Protein AF-A0A8B7DUA4-F1 (afdb_monomer_lite)

Structure (mmCIF, N/CA/C/O backbone):
data_AF-A0A8B7DUA4-F1
#
_entry.id   AF-A0A8B7DUA4-F1
#
loop_
_atom_site.group_PDB
_atom_site.id
_atom_site.type_symbol
_atom_site.label_atom_id
_atom_site.label_alt_id
_atom_site.label_comp_id
_atom_site.label_asym_id
_atom_site.label_entity_id
_atom_site.label_seq_id
_atom_site.pdbx_PDB_ins_code
_atom_site.Cartn_x
_atom_site.Cartn_y
_atom_site.Cartn_z
_atom_site.occupancy
_atom_site.B_iso_or_equiv
_atom_site.auth_seq_id
_atom_site.auth_comp_id
_atom_site.auth_asym_id
_atom_site.auth_atom_id
_atom_site.pdbx_PDB_model_num
ATOM 1 N N . MET A 1 1 ? -33.944 -1.801 -4.673 1.00 42.44 1 MET A N 1
ATOM 2 C CA . MET A 1 1 ? -33.010 -0.714 -4.312 1.00 42.44 1 MET A CA 1
ATOM 3 C C . MET A 1 1 ? -32.247 -0.321 -5.567 1.00 42.44 1 MET A C 1
ATOM 5 O O . MET A 1 1 ? -31.700 -1.204 -6.216 1.00 42.44 1 MET A O 1
ATOM 9 N N . CYS A 1 2 ? -32.302 0.953 -5.965 1.00 41.09 2 CYS A N 1
ATOM 10 C CA . CYS A 1 2 ? -31.567 1.470 -7.122 1.00 41.09 2 CYS A CA 1
ATOM 11 C C . CYS A 1 2 ? -30.061 1.430 -6.837 1.00 41.09 2 CYS A C 1
ATOM 13 O O . CYS A 1 2 ? -29.573 2.200 -6.013 1.00 41.09 2 CYS A O 1
ATOM 15 N N . PHE A 1 3 ? -29.326 0.550 -7.513 1.00 44.06 3 PHE A N 1
ATOM 16 C CA . PHE A 1 3 ? -27.869 0.642 -7.565 1.00 44.06 3 PHE A CA 1
ATOM 17 C C . PHE A 1 3 ? -27.489 1.909 -8.350 1.00 44.06 3 PHE A C 1
ATOM 19 O O . PHE A 1 3 ? -28.012 2.122 -9.442 1.00 44.06 3 PHE A O 1
ATOM 26 N N . GLY A 1 4 ? -26.620 2.761 -7.789 1.00 50.97 4 GLY A N 1
ATOM 27 C CA . GLY A 1 4 ? -26.048 3.914 -8.505 1.00 50.97 4 GLY A CA 1
ATOM 28 C C . GLY A 1 4 ? -26.141 5.286 -7.828 1.00 50.97 4 GLY A C 1
ATOM 29 O O . GLY A 1 4 ? -25.684 6.263 -8.412 1.00 50.97 4 GLY A O 1
ATOM 30 N N . ILE A 1 5 ? -26.688 5.404 -6.614 1.00 54.62 5 ILE A N 1
ATOM 31 C CA . ILE A 1 5 ? -26.576 6.655 -5.846 1.00 54.62 5 ILE A CA 1
ATOM 32 C C . ILE A 1 5 ? -25.339 6.547 -4.947 1.00 54.62 5 ILE A C 1
ATOM 34 O O . ILE A 1 5 ? -25.310 5.696 -4.060 1.00 54.62 5 ILE A O 1
ATOM 38 N N . ASN A 1 6 ? -24.349 7.431 -5.127 1.00 61.66 6 ASN A N 1
ATOM 39 C CA . ASN A 1 6 ? -23.105 7.494 -4.329 1.00 61.66 6 ASN A CA 1
ATOM 40 C C . A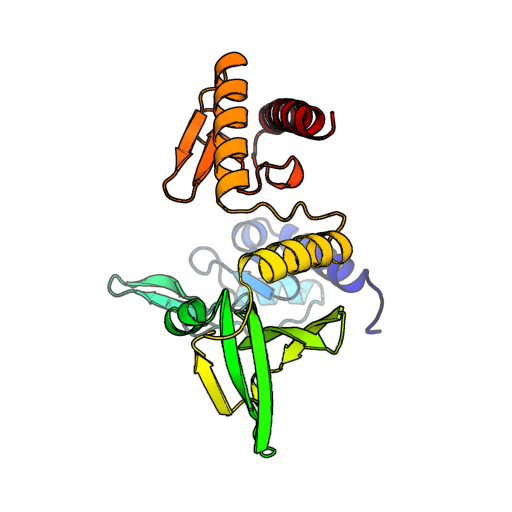SN A 1 6 ? -23.317 7.619 -2.803 1.00 61.66 6 ASN A C 1
ATOM 42 O O . ASN A 1 6 ? -22.360 7.538 -2.043 1.00 61.66 6 ASN A O 1
ATOM 46 N N . ILE A 1 7 ? -24.557 7.813 -2.344 1.00 76.56 7 ILE A N 1
ATOM 47 C CA . ILE A 1 7 ? -24.926 7.965 -0.933 1.00 76.56 7 ILE A CA 1
ATOM 48 C C . ILE A 1 7 ? -25.516 6.690 -0.311 1.00 76.56 7 ILE A C 1
ATOM 50 O O . ILE A 1 7 ? -25.734 6.644 0.896 1.00 76.56 7 ILE A O 1
ATOM 54 N N . ALA A 1 8 ? -25.797 5.653 -1.108 1.00 73.69 8 ALA A N 1
ATOM 55 C CA . ALA A 1 8 ? -26.444 4.436 -0.615 1.00 73.69 8 ALA A CA 1
ATOM 56 C C . ALA A 1 8 ? -25.658 3.744 0.523 1.00 73.69 8 ALA A C 1
ATOM 58 O O . ALA A 1 8 ? -26.288 3.422 1.533 1.00 73.69 8 ALA A O 1
ATOM 59 N N . PRO A 1 9 ? -24.313 3.599 0.457 1.00 74.12 9 PRO A N 1
ATOM 60 C CA . PRO A 1 9 ? -23.538 3.066 1.580 1.00 74.12 9 PRO A CA 1
ATOM 61 C C . PRO A 1 9 ? -23.652 3.939 2.834 1.00 74.12 9 PRO A C 1
ATOM 63 O O . PRO A 1 9 ? -23.813 3.426 3.935 1.00 74.12 9 PRO A O 1
ATOM 66 N N . THR A 1 10 ? -23.649 5.265 2.674 1.00 77.56 10 THR A N 1
ATOM 67 C CA . THR A 1 10 ? -23.786 6.216 3.786 1.00 77.56 10 THR A CA 1
ATOM 68 C C . THR A 1 10 ? -25.154 6.114 4.456 1.00 77.56 10 THR A C 1
ATOM 70 O O . THR A 1 10 ? -25.224 6.096 5.682 1.00 77.56 10 THR A O 1
ATOM 73 N N . ILE A 1 11 ? -26.243 6.007 3.685 1.00 81.06 11 ILE A N 1
ATOM 74 C CA . ILE A 1 11 ? -27.596 5.816 4.233 1.00 81.06 11 ILE A CA 1
ATOM 75 C C . ILE A 1 11 ? -27.676 4.492 4.999 1.00 81.06 11 ILE A C 1
ATOM 77 O O . ILE A 1 11 ? -28.200 4.463 6.113 1.00 81.06 11 ILE A O 1
ATOM 81 N N . MET A 1 12 ? -27.142 3.413 4.424 1.00 82.25 12 MET A N 1
ATOM 82 C CA . MET A 1 12 ? -27.141 2.085 5.037 1.00 82.25 12 MET A CA 1
ATOM 83 C C . MET A 1 12 ? -26.372 2.078 6.364 1.00 82.25 12 MET A C 1
ATOM 85 O O . MET A 1 12 ? -26.950 1.728 7.391 1.00 82.25 12 MET A O 1
ATOM 89 N N . ILE A 1 13 ? -25.118 2.546 6.359 1.00 81.12 13 ILE A N 1
ATOM 90 C CA . ILE A 1 13 ? -24.269 2.641 7.557 1.00 81.12 13 ILE A CA 1
ATOM 91 C C . ILE A 1 13 ? -24.957 3.492 8.630 1.00 81.12 13 ILE A C 1
ATOM 93 O O . ILE A 1 13 ? -25.022 3.090 9.787 1.00 81.12 13 ILE A O 1
ATOM 97 N N . THR A 1 14 ? -25.520 4.644 8.254 1.00 83.31 14 THR A N 1
ATOM 98 C CA . THR A 1 14 ? -26.202 5.548 9.198 1.00 83.31 14 THR A CA 1
ATOM 99 C C . THR A 1 14 ? -27.439 4.897 9.821 1.00 83.31 14 THR A C 1
ATOM 101 O O . THR A 1 14 ? -27.671 5.028 11.022 1.00 83.31 14 THR A O 1
ATOM 104 N N . THR A 1 15 ? -28.223 4.170 9.020 1.00 86.44 15 THR A N 1
ATOM 105 C CA . THR A 1 15 ? -29.425 3.458 9.484 1.00 86.44 15 THR A CA 1
ATOM 106 C C . THR A 1 15 ? -29.054 2.330 10.445 1.00 86.44 15 THR A C 1
ATOM 108 O O . THR A 1 15 ? -29.646 2.225 11.518 1.00 86.44 15 THR A O 1
ATOM 111 N N . LEU A 1 16 ? -28.040 1.530 10.099 1.00 86.44 16 LEU A N 1
ATOM 112 C CA . LEU A 1 16 ? -27.525 0.458 10.952 1.00 86.44 16 LEU A CA 1
ATOM 113 C C . LEU A 1 16 ? -27.003 1.004 12.284 1.00 86.44 16 LEU A C 1
ATOM 115 O O . LEU A 1 16 ? -27.420 0.529 13.338 1.00 86.44 16 LEU A O 1
ATOM 119 N N . TRP A 1 17 ? -26.171 2.049 12.253 1.00 85.38 17 TRP A N 1
ATOM 120 C CA . TRP A 1 17 ? -25.670 2.699 13.466 1.00 85.38 17 TRP A CA 1
ATOM 121 C C . TRP A 1 17 ? -26.792 3.199 14.364 1.00 85.38 17 TRP A C 1
ATOM 123 O O . TRP A 1 17 ? -26.719 3.038 15.581 1.00 85.38 17 TRP A O 1
ATOM 133 N N . LEU A 1 18 ? -27.831 3.804 13.785 1.00 86.88 18 LEU A N 1
ATOM 134 C CA . LEU A 1 18 ? -28.971 4.280 14.555 1.00 86.88 18 LEU A CA 1
ATOM 135 C C . LEU A 1 18 ? -29.673 3.117 15.254 1.00 86.88 18 LEU A C 1
ATOM 137 O O . LEU A 1 18 ? -29.862 3.187 16.464 1.00 86.88 18 LEU A O 1
ATOM 141 N N . VAL A 1 19 ? -29.996 2.042 14.529 1.00 88.81 19 VAL A N 1
ATOM 142 C CA . VAL A 1 19 ? -30.716 0.888 15.087 1.00 88.81 19 VAL A CA 1
ATOM 143 C C . VAL A 1 19 ? -29.894 0.161 16.149 1.00 88.81 19 VAL A C 1
ATOM 145 O O . VAL A 1 19 ? -30.410 -0.083 17.239 1.00 88.81 19 VAL A O 1
ATOM 148 N N . LEU A 1 20 ? -28.617 -0.141 15.895 1.00 86.69 20 LEU A N 1
ATOM 149 C CA . LEU A 1 20 ? -27.762 -0.827 16.874 1.00 86.69 20 LEU A CA 1
ATOM 150 C C . LEU A 1 20 ? -27.563 0.012 18.147 1.00 86.69 20 LEU A C 1
ATOM 152 O O . LEU A 1 20 ? -27.573 -0.527 19.252 1.00 86.69 20 LEU A O 1
ATOM 156 N N . ASN A 1 21 ? -27.474 1.341 18.019 1.00 87.06 21 ASN A N 1
ATOM 157 C CA . ASN A 1 21 ? -27.300 2.246 19.158 1.00 87.06 21 ASN A CA 1
ATOM 158 C C . ASN A 1 21 ? -28.532 2.373 20.067 1.00 87.06 21 ASN A C 1
ATOM 160 O O . ASN A 1 21 ? -28.391 2.871 21.186 1.00 87.06 21 ASN A O 1
ATOM 164 N N . LEU A 1 22 ? -29.721 1.944 19.624 1.00 88.81 22 LEU A N 1
ATOM 165 C CA . LEU A 1 22 ? -30.936 1.971 20.451 1.00 88.81 22 LEU A CA 1
ATOM 166 C C . LEU A 1 22 ? -30.875 0.979 21.618 1.00 88.81 22 LEU A C 1
ATOM 168 O O . LEU A 1 22 ? -31.604 1.147 22.594 1.00 88.81 22 LEU A O 1
ATOM 172 N N . ASN A 1 23 ? -30.003 -0.029 21.542 1.00 87.62 23 ASN A N 1
ATOM 173 C CA . ASN A 1 23 ? -29.769 -0.979 22.619 1.00 87.62 23 ASN A CA 1
ATOM 174 C C . ASN A 1 23 ? -28.323 -0.829 23.139 1.00 87.62 23 ASN A C 1
ATOM 176 O O . ASN A 1 23 ? -27.381 -1.155 22.418 1.00 87.62 23 ASN A O 1
ATOM 180 N N . PRO A 1 24 ? -28.119 -0.355 24.385 1.00 85.44 24 PRO A N 1
ATOM 181 C CA . PRO A 1 24 ? -26.785 -0.135 24.949 1.00 85.44 24 PRO A CA 1
ATOM 182 C C . PRO A 1 24 ? -25.901 -1.386 24.994 1.00 85.44 24 PRO A C 1
ATOM 184 O O . PRO A 1 24 ? -24.682 -1.265 24.879 1.00 85.44 24 PRO A O 1
ATOM 187 N N . THR A 1 25 ? -26.500 -2.570 25.152 1.00 85.19 25 THR A N 1
ATOM 188 C CA . THR A 1 25 ? -25.780 -3.849 25.140 1.00 85.19 25 THR A CA 1
ATOM 189 C C . THR A 1 25 ? -25.296 -4.160 23.728 1.00 85.19 25 THR A C 1
ATOM 191 O O . THR A 1 25 ? -24.102 -4.351 23.532 1.00 85.19 25 THR A O 1
ATOM 194 N N . VAL A 1 26 ? -26.188 -4.090 22.733 1.00 85.00 26 VAL A N 1
ATOM 195 C CA . VAL A 1 26 ? -25.861 -4.312 21.309 1.00 85.00 26 VAL A CA 1
ATOM 196 C C . VAL A 1 26 ? -24.818 -3.306 20.817 1.00 85.00 26 VAL A C 1
ATOM 198 O O . VAL A 1 26 ? -23.841 -3.686 20.184 1.00 85.00 26 VAL A O 1
ATOM 201 N N . LYS A 1 27 ? -24.950 -2.029 21.187 1.00 83.88 27 LYS A N 1
ATOM 202 C CA . LYS A 1 27 ? -23.972 -0.981 20.867 1.00 83.88 27 LYS A CA 1
ATOM 203 C C . LYS A 1 27 ? -22.554 -1.315 21.326 1.00 83.88 27 LYS A C 1
ATOM 205 O O . LYS A 1 27 ? -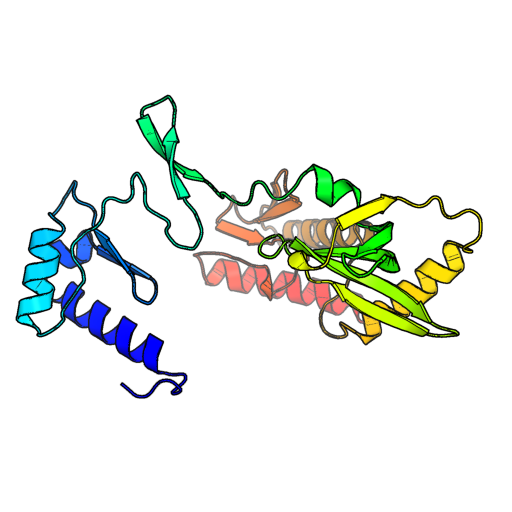21.595 -0.937 20.666 1.00 83.88 27 LYS A O 1
ATOM 210 N N . LYS A 1 28 ? -22.414 -1.938 22.497 1.00 83.38 28 LYS A N 1
ATOM 211 C CA . LYS A 1 28 ? -21.104 -2.233 23.086 1.00 83.38 28 LYS A CA 1
ATOM 212 C C . LYS A 1 28 ? -20.419 -3.421 22.406 1.00 83.38 28 LYS A C 1
ATOM 214 O O . LYS A 1 28 ? -19.200 -3.515 22.475 1.00 83.38 28 LYS A O 1
ATOM 219 N N . VAL A 1 29 ? -21.201 -4.314 21.803 1.00 81.88 29 VAL A N 1
ATOM 220 C CA . VAL A 1 29 ? -20.715 -5.583 21.245 1.00 81.88 29 VAL A CA 1
ATOM 221 C C . VAL A 1 29 ? -20.610 -5.584 19.728 1.00 81.88 29 VAL A C 1
ATOM 223 O O . VAL A 1 29 ? -20.078 -6.538 19.172 1.00 81.88 29 VAL A O 1
ATOM 226 N N . CYS A 1 30 ? -21.161 -4.566 19.064 1.00 83.06 30 CYS A N 1
ATOM 227 C CA . CYS A 1 30 ? -21.237 -4.510 17.614 1.00 83.06 30 CYS A CA 1
ATOM 228 C C . CYS A 1 30 ? -20.301 -3.460 17.022 1.00 83.06 30 CYS A C 1
ATOM 230 O O . CYS A 1 30 ? -20.361 -2.293 17.404 1.00 83.06 30 CYS A O 1
ATOM 232 N N . ASP A 1 31 ? -19.559 -3.867 15.997 1.00 81.62 31 ASP A N 1
ATOM 233 C CA . ASP A 1 31 ? -18.855 -2.976 15.076 1.00 81.62 31 ASP A CA 1
ATOM 234 C C . ASP A 1 31 ? -19.402 -3.171 13.657 1.00 81.62 31 ASP A C 1
ATOM 236 O O . ASP A 1 31 ? -19.759 -4.280 13.265 1.00 81.62 31 ASP A O 1
ATOM 240 N N . ILE A 1 32 ? -19.488 -2.094 12.871 1.00 78.56 32 ILE A N 1
ATOM 241 C CA . ILE A 1 32 ? -20.028 -2.133 11.502 1.00 78.56 32 ILE A CA 1
ATOM 242 C C . ILE A 1 32 ? -18.934 -1.755 10.506 1.00 78.56 32 ILE A C 1
ATOM 244 O O . ILE A 1 32 ? -18.271 -0.728 10.669 1.00 78.56 32 ILE A O 1
ATOM 248 N N . TYR A 1 33 ? -18.825 -2.512 9.414 1.00 71.25 33 TYR A N 1
ATOM 249 C CA . TYR A 1 33 ? -18.070 -2.105 8.234 1.00 71.25 33 TYR A CA 1
ATOM 250 C C . TYR A 1 33 ? -18.906 -2.281 6.972 1.00 71.25 33 TYR A C 1
ATOM 252 O O . TYR A 1 33 ? -19.158 -3.400 6.545 1.00 71.25 33 TYR A O 1
ATOM 260 N N . ILE A 1 34 ? -19.287 -1.163 6.349 1.00 71.81 34 ILE A N 1
ATOM 261 C CA . ILE A 1 34 ? -20.126 -1.131 5.143 1.00 71.81 34 ILE A CA 1
ATOM 262 C C . ILE A 1 34 ? -21.395 -1.973 5.351 1.00 71.81 34 ILE A C 1
ATOM 264 O O . ILE A 1 34 ? -22.323 -1.486 5.994 1.00 71.81 34 ILE A O 1
ATOM 268 N N . ASP A 1 35 ? -21.448 -3.187 4.812 1.00 72.38 35 ASP A N 1
ATOM 269 C CA . ASP A 1 35 ? -22.570 -4.120 4.867 1.00 72.38 35 ASP A CA 1
ATOM 270 C C . ASP A 1 35 ? -22.417 -5.238 5.915 1.00 72.38 35 ASP A C 1
ATOM 272 O O . ASP A 1 35 ? -23.388 -5.951 6.170 1.00 72.38 35 ASP A O 1
ATOM 276 N N . ASP A 1 36 ? -21.257 -5.355 6.566 1.00 80.81 36 ASP A N 1
ATOM 277 C CA . ASP A 1 36 ? -20.979 -6.366 7.589 1.00 80.81 36 ASP A CA 1
ATOM 278 C C . ASP A 1 36 ? -21.172 -5.821 9.017 1.00 80.81 36 ASP A C 1
ATOM 280 O O . ASP A 1 36 ? -20.813 -4.681 9.330 1.00 80.81 36 ASP A O 1
ATOM 284 N N . ILE A 1 37 ? -21.711 -6.669 9.902 1.00 86.06 37 ILE A N 1
ATOM 285 C CA . ILE A 1 37 ? -21.853 -6.420 11.345 1.00 86.06 37 ILE A CA 1
ATOM 286 C C . ILE A 1 37 ? -21.028 -7.474 12.084 1.00 86.06 37 ILE A C 1
ATOM 288 O O . ILE A 1 37 ? -21.295 -8.670 11.965 1.00 86.06 37 ILE A O 1
ATOM 292 N N . PHE A 1 38 ? -20.046 -7.031 12.859 1.00 86.38 38 PHE A N 1
ATOM 293 C CA . PHE A 1 38 ? -19.241 -7.876 13.733 1.00 86.38 38 PHE A CA 1
ATOM 294 C C . PHE A 1 38 ? -19.849 -7.880 15.123 1.00 86.38 38 PHE A C 1
ATOM 296 O O . PHE A 1 38 ? -20.212 -6.819 15.623 1.00 86.38 38 PHE A O 1
ATOM 303 N N . VAL A 1 39 ? -19.955 -9.055 15.738 1.00 87.44 39 VAL A N 1
ATOM 304 C CA . VAL A 1 39 ? -20.544 -9.226 17.069 1.00 87.44 39 VAL A CA 1
ATOM 305 C C . VAL A 1 39 ? -19.537 -9.921 17.977 1.00 87.44 39 VAL A C 1
ATOM 307 O O . VAL A 1 39 ? -19.036 -10.993 17.643 1.00 87.44 39 VAL A O 1
ATOM 310 N N . ASP A 1 40 ? -19.250 -9.318 19.128 1.00 84.62 40 ASP A N 1
ATOM 311 C CA . ASP A 1 40 ? -18.495 -9.963 20.201 1.00 84.62 40 ASP A CA 1
ATOM 312 C C . ASP A 1 40 ? -19.400 -10.908 21.009 1.00 84.62 40 ASP A C 1
ATOM 314 O O . ASP A 1 40 ? -20.054 -10.514 21.983 1.00 84.62 40 ASP A O 1
ATOM 318 N N . GLU A 1 41 ? -19.407 -12.182 20.610 1.00 83.38 41 GLU A N 1
ATOM 319 C CA . GLU A 1 41 ? -20.193 -13.234 21.265 1.00 83.38 41 GLU A CA 1
ATOM 320 C C . GLU A 1 41 ? -19.745 -13.567 22.693 1.00 83.38 41 GLU A C 1
ATOM 322 O O . GLU A 1 41 ? -20.470 -14.250 23.418 1.00 83.38 41 GLU A O 1
ATOM 327 N N . SER A 1 42 ? -18.596 -13.053 23.153 1.00 81.69 42 SER A N 1
ATOM 328 C CA . SER A 1 42 ? -18.215 -13.169 24.565 1.00 81.69 42 SER A CA 1
ATOM 329 C C . SER A 1 42 ? -19.081 -12.300 25.483 1.00 81.69 42 SER A C 1
ATOM 331 O O . SER A 1 42 ? -19.134 -12.534 26.693 1.00 81.69 42 SER A O 1
ATOM 333 N N . VAL A 1 43 ? -19.776 -11.310 24.913 1.00 83.38 43 VAL A N 1
ATOM 334 C CA . VAL A 1 43 ? -20.615 -10.360 25.644 1.00 83.38 43 VAL A CA 1
ATOM 335 C C . VAL A 1 43 ? -22.096 -10.519 25.289 1.00 83.38 43 VAL A C 1
ATOM 337 O O . VAL A 1 43 ? -22.925 -10.483 26.196 1.00 83.38 43 VAL A O 1
ATOM 340 N N . GLU A 1 44 ? -22.448 -10.698 24.011 1.00 86.94 44 GLU A N 1
ATOM 341 C CA . GLU A 1 44 ? -23.838 -10.887 23.566 1.00 86.94 44 GLU A CA 1
ATOM 342 C C . GLU A 1 44 ? -23.909 -11.736 22.290 1.00 86.94 44 GLU A C 1
ATOM 344 O O . GLU A 1 44 ? -23.087 -11.591 21.394 1.00 86.94 44 GLU A O 1
ATOM 349 N N . THR A 1 45 ? -24.917 -12.603 22.185 1.00 90.00 45 THR A N 1
ATOM 350 C CA . THR A 1 45 ? -25.035 -13.559 21.062 1.00 90.00 45 THR A CA 1
ATOM 351 C C . THR A 1 45 ? -25.421 -12.884 19.744 1.00 90.00 45 THR A C 1
ATOM 353 O O . THR A 1 45 ? -26.271 -11.982 19.729 1.00 90.00 45 THR A O 1
ATOM 356 N N . ALA A 1 46 ? -24.879 -13.360 18.616 1.00 90.44 46 ALA A N 1
ATOM 357 C CA . ALA A 1 46 ? -25.259 -12.844 17.304 1.00 90.44 46 ALA A CA 1
ATOM 358 C C . ALA A 1 46 ? -26.756 -13.049 17.016 1.00 90.44 46 ALA A C 1
ATOM 360 O O . ALA A 1 46 ? -27.385 -12.187 16.403 1.00 90.44 46 ALA A O 1
ATOM 361 N N . GLU A 1 47 ? -27.381 -14.116 17.523 1.00 92.56 47 GLU A N 1
ATOM 362 C CA . GLU A 1 47 ? -28.824 -14.336 17.378 1.00 92.56 47 GLU A CA 1
ATOM 363 C C . GLU A 1 47 ? -29.659 -13.232 18.032 1.00 92.56 47 GLU A C 1
ATOM 365 O O . GLU A 1 47 ? -30.707 -12.850 17.503 1.00 92.56 47 GLU A O 1
ATOM 370 N N . ASN A 1 48 ? -29.227 -12.705 19.178 1.00 91.00 48 ASN A N 1
ATOM 371 C CA . ASN A 1 48 ? -29.933 -11.609 19.838 1.00 91.00 48 ASN A CA 1
ATOM 372 C C . ASN A 1 48 ? -29.756 -10.286 19.085 1.00 91.00 48 ASN A C 1
ATOM 374 O O . ASN A 1 48 ? -30.709 -9.508 19.006 1.00 91.00 48 ASN A O 1
ATOM 378 N N . VAL A 1 49 ? -28.598 -10.061 18.459 1.00 91.06 49 VAL A N 1
ATOM 379 C CA . VAL A 1 49 ? -28.392 -8.921 17.551 1.00 91.06 49 VAL A CA 1
ATOM 380 C C . VAL A 1 49 ? -29.304 -9.032 16.324 1.00 91.06 49 VAL A C 1
ATOM 382 O O . VAL A 1 49 ? -29.949 -8.052 15.955 1.00 91.06 49 VAL A O 1
ATOM 385 N N . VAL A 1 50 ? -29.448 -10.226 15.737 1.00 92.94 50 VAL A N 1
ATOM 386 C CA . VAL A 1 50 ? -30.379 -10.472 14.618 1.00 92.94 50 VAL A CA 1
ATOM 387 C C . VAL A 1 50 ? -31.826 -10.177 15.018 1.00 92.94 50 VAL A C 1
ATOM 389 O O . VAL A 1 50 ? -32.530 -9.482 14.289 1.00 92.94 50 VAL A O 1
ATOM 392 N N . LYS A 1 51 ? -32.271 -10.637 16.195 1.00 92.62 51 LYS A N 1
ATOM 393 C CA . LYS A 1 51 ? -33.614 -10.310 16.711 1.00 92.62 51 LYS A CA 1
ATOM 394 C C . LYS A 1 51 ? -33.801 -8.808 16.898 1.00 92.62 51 LYS A C 1
ATOM 396 O O . LYS A 1 51 ? -34.862 -8.284 16.574 1.00 92.62 51 LYS A O 1
ATOM 401 N N . HIS A 1 52 ? -32.782 -8.118 17.414 1.00 92.56 52 HIS A N 1
ATOM 402 C CA . HIS A 1 52 ? -32.818 -6.666 17.584 1.00 92.56 52 HIS A CA 1
ATOM 403 C C . HIS A 1 52 ? -32.983 -5.954 16.239 1.00 92.56 52 HIS A C 1
ATOM 405 O O . HIS A 1 52 ? -33.805 -5.055 16.140 1.00 92.56 52 HIS A O 1
ATOM 411 N N . LEU A 1 53 ? -32.275 -6.378 15.190 1.00 92.00 53 LEU A N 1
ATOM 412 C CA . LEU A 1 53 ? -32.443 -5.835 13.835 1.00 92.00 53 LEU A CA 1
ATOM 413 C C . LEU A 1 53 ? -33.858 -6.080 13.280 1.00 92.00 53 LEU A C 1
ATOM 415 O O . LEU A 1 53 ? -34.481 -5.153 12.752 1.00 92.00 53 LEU A O 1
ATOM 419 N N . ASP A 1 54 ? -34.389 -7.290 13.466 1.00 93.06 54 ASP A N 1
ATOM 420 C CA . ASP A 1 54 ? -35.717 -7.688 12.981 1.00 93.06 54 ASP A CA 1
ATOM 421 C C . ASP A 1 54 ? -36.844 -6.853 13.615 1.00 93.06 54 ASP A C 1
ATOM 423 O O . ASP A 1 54 ? -37.790 -6.457 12.932 1.00 93.06 54 ASP A O 1
ATOM 427 N N . MET A 1 55 ? -36.696 -6.451 14.886 1.00 92.38 55 MET A N 1
ATOM 428 C CA . MET A 1 55 ? -37.636 -5.539 15.561 1.00 92.38 55 MET A CA 1
ATOM 429 C C . MET A 1 55 ? -37.805 -4.186 14.851 1.00 92.38 55 MET A C 1
ATOM 431 O O . MET A 1 55 ? -38.847 -3.547 14.998 1.00 92.38 55 MET A O 1
ATOM 435 N N . PHE A 1 56 ? -36.804 -3.746 14.084 1.00 91.38 56 PHE A N 1
ATOM 436 C CA . PHE A 1 56 ? -36.839 -2.502 13.307 1.00 91.38 56 PHE A CA 1
ATOM 437 C C . PHE A 1 56 ? -37.010 -2.752 11.801 1.00 91.38 56 PHE A C 1
ATOM 439 O O . PHE A 1 56 ? -36.836 -1.835 10.997 1.00 91.38 56 PHE A O 1
ATOM 446 N N . GLY A 1 57 ? -37.367 -3.980 11.408 1.00 91.50 57 GLY A N 1
ATOM 447 C CA . GLY A 1 57 ? -37.595 -4.367 10.016 1.00 91.50 57 GLY A CA 1
ATOM 448 C C . GLY A 1 57 ? -36.316 -4.532 9.191 1.00 91.50 57 GLY A C 1
ATOM 449 O O . GLY A 1 57 ? -36.389 -4.547 7.961 1.00 91.50 57 GLY A O 1
ATOM 450 N N . LEU A 1 58 ? -35.150 -4.640 9.838 1.00 89.94 58 LEU A N 1
ATOM 451 C CA . LEU A 1 58 ? -33.882 -4.926 9.171 1.00 89.94 58 LEU A CA 1
ATOM 452 C C . LEU A 1 58 ? -33.654 -6.439 9.122 1.00 89.94 58 LEU A C 1
ATOM 454 O O . LEU A 1 58 ? -33.531 -7.093 10.152 1.00 89.94 58 LEU A O 1
ATOM 458 N N . GLN A 1 59 ? -33.561 -6.986 7.911 1.00 89.12 59 GLN A N 1
ATOM 459 C CA . GLN A 1 59 ? -33.287 -8.405 7.693 1.00 89.12 59 GLN A CA 1
ATOM 460 C C . GLN A 1 59 ? -31.795 -8.629 7.450 1.00 89.12 59 GLN A C 1
ATOM 462 O O . GLN A 1 59 ? -31.209 -8.016 6.556 1.00 89.12 59 GLN A O 1
ATOM 467 N N . SER A 1 60 ? -31.193 -9.539 8.212 1.00 87.56 60 SER A N 1
ATOM 468 C CA . SER A 1 60 ? -29.811 -9.981 8.032 1.00 87.56 60 SER A CA 1
ATOM 469 C C . SER A 1 60 ? -29.747 -11.431 7.543 1.00 87.56 60 SER A C 1
ATOM 471 O O . SER A 1 60 ? -30.707 -12.199 7.635 1.00 87.5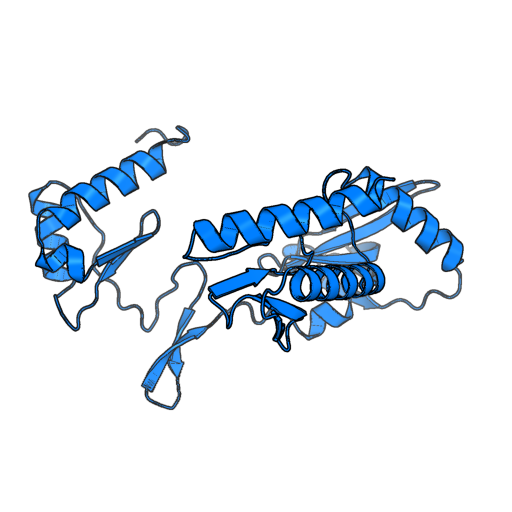6 60 SER A O 1
ATOM 473 N N . LYS A 1 61 ? -28.589 -11.818 7.001 1.00 86.19 61 LYS A N 1
ATOM 474 C CA . LYS A 1 61 ? -28.262 -13.233 6.775 1.00 86.19 61 LYS A CA 1
ATOM 475 C C . LYS A 1 61 ? -28.036 -13.928 8.123 1.00 86.19 61 LYS A C 1
ATOM 477 O O . LYS A 1 61 ? -27.803 -13.269 9.135 1.00 86.19 61 LYS A O 1
ATOM 482 N N . SER A 1 62 ? -28.063 -15.260 8.120 1.00 87.00 62 SER A N 1
ATOM 483 C CA . SER A 1 62 ? -27.678 -16.048 9.293 1.00 87.00 62 SER A CA 1
ATOM 484 C C . SER A 1 62 ? -26.256 -15.687 9.751 1.00 87.00 62 SER A C 1
ATOM 486 O O . SER A 1 62 ? -25.391 -15.535 8.879 1.00 87.00 62 SER A O 1
ATOM 488 N N . PRO A 1 63 ? -26.010 -15.570 11.072 1.00 89.00 63 PRO A N 1
ATOM 489 C CA . PRO A 1 63 ? -24.674 -15.345 11.614 1.00 89.00 63 PRO A CA 1
ATOM 490 C C . PRO A 1 63 ? -23.665 -16.371 11.092 1.00 89.00 63 PRO A C 1
ATOM 492 O O . PRO A 1 63 ? -24.005 -17.536 10.872 1.00 89.00 63 PRO A O 1
ATOM 495 N N . GLN A 1 64 ? -22.432 -15.925 10.869 1.00 84.69 64 GLN A N 1
ATOM 496 C CA . GLN A 1 64 ? -21.331 -16.771 10.418 1.00 84.69 64 GLN A CA 1
ATOM 497 C C . GLN A 1 64 ? -20.157 -16.621 11.375 1.00 84.69 64 GLN A C 1
ATOM 499 O O . GLN A 1 64 ? -19.773 -15.502 11.710 1.00 84.69 64 GLN A O 1
ATOM 504 N N . ASP A 1 65 ? -19.580 -17.753 11.772 1.00 82.56 65 ASP A N 1
ATOM 505 C CA . ASP A 1 65 ? -18.368 -17.771 12.582 1.00 82.56 65 ASP A CA 1
ATOM 506 C C . ASP A 1 65 ? -17.187 -17.211 11.774 1.00 82.56 65 ASP A C 1
ATOM 508 O O . ASP A 1 65 ? -16.935 -17.590 10.621 1.00 82.56 65 ASP A O 1
ATOM 512 N N . LEU A 1 66 ? -16.457 -16.294 12.400 1.00 77.06 66 LEU A N 1
ATOM 513 C CA . LEU A 1 66 ? -15.292 -15.649 11.825 1.00 77.06 66 LEU A CA 1
ATOM 514 C C . LEU A 1 66 ? -14.091 -16.592 11.712 1.00 77.06 66 LEU A C 1
ATOM 516 O O . LEU A 1 66 ? -13.249 -16.359 10.850 1.00 77.06 66 LEU A O 1
ATOM 520 N N . GLU A 1 67 ? -14.023 -17.683 12.484 1.00 72.06 67 GLU A N 1
ATOM 521 C CA . GLU A 1 67 ? -12.884 -18.619 12.511 1.00 72.06 67 GLU A CA 1
ATOM 522 C C . GLU A 1 67 ? -12.554 -19.283 11.168 1.00 72.06 67 GLU A C 1
ATOM 524 O O . GLU A 1 67 ? -11.462 -19.830 10.988 1.00 72.06 67 GLU A O 1
ATOM 529 N N . GLN A 1 68 ? -13.474 -19.236 10.204 1.00 63.16 68 GLN A N 1
ATOM 530 C CA . GLN A 1 68 ? -13.251 -19.706 8.833 1.00 63.16 68 GLN A CA 1
ATOM 531 C C . GLN A 1 68 ? -13.668 -18.674 7.776 1.00 63.16 68 GLN A C 1
ATOM 533 O O . GLN A 1 68 ? -13.607 -18.950 6.573 1.00 63.16 68 GLN A O 1
ATOM 538 N N . GLY A 1 69 ? -14.070 -17.485 8.224 1.00 66.62 69 GLY A N 1
ATOM 539 C CA . GLY A 1 69 ? -14.572 -16.403 7.397 1.00 66.62 69 GLY A CA 1
ATOM 540 C C . GLY A 1 69 ? -13.466 -15.580 6.739 1.00 66.62 69 GLY A C 1
ATOM 541 O O . GLY A 1 69 ? -12.282 -15.633 7.092 1.00 66.62 69 GLY A O 1
ATOM 542 N N . ARG A 1 70 ? -13.872 -14.784 5.750 1.00 66.56 70 ARG A N 1
ATOM 543 C CA . ARG A 1 70 ? -13.053 -13.715 5.180 1.00 66.56 70 ARG A CA 1
ATOM 544 C C . ARG A 1 70 ? -13.724 -12.392 5.509 1.00 66.56 70 ARG A C 1
ATOM 546 O O . ARG A 1 70 ? -14.885 -12.205 5.171 1.00 66.56 70 ARG A O 1
ATOM 553 N N . VAL A 1 71 ? -12.973 -11.484 6.113 1.00 65.94 71 VAL A N 1
ATOM 554 C CA . VAL A 1 71 ? -13.438 -10.167 6.545 1.00 65.94 71 VAL A CA 1
ATOM 555 C C . VAL A 1 71 ? -12.454 -9.130 6.023 1.00 65.94 71 VAL A C 1
ATOM 557 O O . VAL A 1 71 ? -11.247 -9.293 6.184 1.00 65.94 71 VAL A O 1
ATOM 560 N N . LEU A 1 72 ? -12.947 -8.094 5.337 1.00 63.34 72 LEU A N 1
ATOM 561 C CA . LEU A 1 72 ? -12.107 -7.046 4.725 1.00 63.34 72 LEU A CA 1
ATOM 562 C C . LEU A 1 72 ? -11.048 -7.581 3.741 1.00 63.34 72 LEU A C 1
ATOM 564 O O . LEU A 1 72 ? -9.980 -7.000 3.571 1.00 63.34 72 LEU A O 1
ATOM 568 N N . GLY A 1 73 ? -11.304 -8.734 3.118 1.00 61.72 73 GLY A N 1
ATOM 569 C CA . GLY A 1 73 ? -10.319 -9.409 2.267 1.00 61.72 73 GLY A CA 1
ATOM 570 C C . GLY A 1 73 ? -9.250 -10.212 3.024 1.00 61.72 73 GLY A C 1
ATOM 571 O O . GLY A 1 73 ? -8.485 -10.936 2.387 1.00 61.72 73 GLY A O 1
ATOM 572 N N . LEU A 1 74 ? -9.232 -10.160 4.357 1.00 66.06 74 LEU A N 1
ATOM 573 C CA . LEU A 1 74 ? -8.333 -10.908 5.234 1.00 66.06 74 LEU A CA 1
ATOM 574 C C . LEU A 1 74 ? -9.015 -12.180 5.742 1.00 66.06 74 LEU A C 1
ATOM 576 O O . LEU A 1 74 ? -10.228 -12.217 5.937 1.00 66.06 74 LEU A O 1
ATOM 580 N N . ARG A 1 75 ? -8.241 -13.245 5.948 1.00 73.31 75 ARG A N 1
ATOM 581 C CA . ARG A 1 75 ? -8.733 -14.478 6.568 1.00 73.31 75 ARG A CA 1
ATOM 582 C C . ARG A 1 75 ? -8.450 -14.438 8.059 1.00 73.31 75 ARG A C 1
ATOM 584 O O . ARG A 1 75 ? -7.375 -14.003 8.455 1.00 73.31 75 ARG A O 1
ATOM 591 N N . ILE A 1 76 ? -9.380 -14.912 8.868 1.00 78.50 76 ILE A N 1
ATOM 592 C CA . ILE A 1 76 ? -9.174 -15.058 10.308 1.00 78.50 76 ILE A CA 1
ATOM 593 C C . ILE A 1 76 ? -8.875 -16.540 10.569 1.00 78.50 76 ILE A C 1
ATOM 595 O O . ILE A 1 76 ? -9.572 -17.412 10.058 1.00 78.50 76 ILE A O 1
ATOM 599 N N . GLU A 1 77 ? -7.788 -16.837 11.282 1.00 82.38 77 GLU A N 1
ATOM 600 C CA . GLU A 1 77 ? -7.378 -18.204 11.648 1.00 82.38 77 GLU A CA 1
ATOM 601 C C . GLU A 1 77 ? -6.891 -18.213 13.108 1.00 82.38 77 GLU A C 1
ATOM 603 O O . GLU A 1 77 ? -6.385 -17.201 13.593 1.00 82.38 77 GLU A O 1
ATOM 608 N N . ARG A 1 78 ? -6.984 -19.344 13.823 1.00 83.12 78 ARG A N 1
ATOM 609 C CA . ARG A 1 78 ? -6.320 -19.485 15.133 1.00 83.12 78 ARG A CA 1
ATOM 610 C C . ARG A 1 78 ? -4.832 -19.787 14.959 1.00 83.12 78 ARG A C 1
ATOM 612 O O . ARG A 1 78 ? -4.449 -20.678 14.199 1.00 83.12 78 ARG A O 1
ATOM 619 N N . ASN A 1 79 ? -3.980 -19.068 15.686 1.00 80.44 79 ASN A N 1
ATOM 620 C CA . ASN A 1 79 ? -2.557 -19.379 15.771 1.00 80.44 79 ASN A CA 1
ATOM 621 C C . ASN A 1 79 ? -2.311 -20.631 16.645 1.00 80.44 79 ASN A C 1
ATOM 623 O O . ASN A 1 79 ? -3.228 -21.193 17.245 1.00 80.44 79 ASN A O 1
ATOM 627 N N . LYS A 1 80 ? -1.050 -21.072 16.751 1.00 83.38 80 LYS A N 1
ATOM 628 C CA . LYS A 1 80 ? -0.668 -22.252 17.559 1.00 83.38 80 LYS A CA 1
ATOM 629 C C . LYS A 1 80 ? -0.977 -22.110 19.058 1.00 83.38 80 LYS A C 1
ATOM 631 O O . LYS A 1 80 ? -1.054 -23.122 19.745 1.00 83.38 80 LYS A O 1
ATOM 636 N N . ASN A 1 81 ? -1.152 -20.882 19.541 1.00 83.75 81 ASN A N 1
ATOM 637 C CA . ASN A 1 81 ? -1.484 -20.566 20.928 1.00 83.75 81 ASN A CA 1
ATOM 638 C C . ASN A 1 81 ? -3.005 -20.456 21.146 1.00 83.75 81 ASN A C 1
ATOM 640 O O . ASN A 1 81 ? -3.445 -20.202 22.262 1.00 83.75 81 ASN A O 1
ATOM 644 N N . GLY A 1 82 ? -3.809 -20.653 20.094 1.00 78.31 82 GLY A N 1
ATOM 645 C CA . GLY A 1 82 ? -5.263 -20.550 20.137 1.00 78.31 82 GLY A CA 1
ATOM 646 C C . GLY A 1 82 ? -5.804 -19.126 19.995 1.00 78.31 82 GLY A C 1
ATOM 647 O O . GLY A 1 82 ? -7.007 -18.946 20.127 1.00 78.31 82 GLY A O 1
ATOM 648 N N . GLU A 1 83 ? -4.981 -18.119 19.710 1.00 77.31 83 GLU A N 1
ATOM 649 C CA . GLU A 1 83 ? -5.441 -16.736 19.518 1.00 77.31 83 GLU A CA 1
ATOM 650 C C . GLU A 1 83 ? -5.916 -16.524 18.077 1.00 77.31 83 GLU A C 1
ATOM 652 O O . GLU A 1 83 ? -5.300 -17.037 17.139 1.00 77.31 83 GLU A O 1
ATOM 657 N N . LEU A 1 84 ? -6.988 -15.748 17.887 1.00 74.75 84 LEU A N 1
ATOM 658 C CA . LEU A 1 84 ? -7.448 -15.359 16.555 1.00 74.75 84 LEU A CA 1
ATOM 659 C C . LEU A 1 84 ? -6.476 -14.351 15.947 1.00 74.75 84 LEU A C 1
ATOM 661 O O . LEU A 1 84 ? -6.233 -13.284 16.509 1.00 74.75 84 LEU A O 1
ATOM 665 N N . ILE A 1 85 ? -5.928 -14.694 14.786 1.00 76.75 85 ILE A N 1
ATOM 666 C CA . ILE A 1 85 ? -5.025 -13.844 14.022 1.00 76.75 85 ILE A CA 1
ATOM 667 C C . ILE A 1 85 ? -5.627 -13.512 12.662 1.00 76.75 85 ILE A C 1
ATOM 669 O O . ILE A 1 85 ? -6.222 -14.350 11.983 1.00 76.75 85 ILE A O 1
ATOM 673 N N . TRP A 1 86 ? -5.415 -12.268 12.249 1.00 75.69 86 TRP A N 1
ATOM 674 C CA . TRP A 1 86 ? -5.703 -11.813 10.901 1.00 75.69 86 TRP A CA 1
ATOM 675 C C . TRP A 1 86 ? -4.560 -12.234 9.992 1.00 75.69 86 TRP A C 1
ATOM 677 O O . TRP A 1 86 ? -3.404 -11.863 10.195 1.00 75.69 86 TRP A O 1
ATOM 687 N N . LYS A 1 87 ? -4.882 -13.014 8.972 1.00 64.75 87 LYS A N 1
ATOM 688 C CA . LYS A 1 87 ? -3.944 -13.488 7.973 1.00 64.75 87 LYS A CA 1
ATOM 689 C C . LYS A 1 87 ? -4.323 -12.911 6.628 1.00 64.75 87 LYS A C 1
ATOM 691 O O . LYS A 1 87 ? -5.381 -13.192 6.060 1.00 64.75 87 LYS A O 1
ATOM 696 N N . CYS A 1 88 ? -3.412 -12.119 6.086 1.00 56.44 88 CYS A N 1
ATOM 697 C CA . CYS A 1 88 ? -3.491 -11.766 4.688 1.00 56.44 88 CYS A CA 1
ATOM 698 C C . CYS A 1 88 ? -3.206 -13.031 3.870 1.00 56.44 88 CYS A C 1
ATOM 700 O O . CYS A 1 88 ? -2.092 -13.550 3.869 1.00 56.44 88 CYS A O 1
ATOM 702 N N . ASN A 1 89 ? -4.226 -13.555 3.192 1.00 50.41 89 ASN A N 1
ATOM 703 C CA . ASN A 1 89 ? -4.044 -14.652 2.240 1.00 50.41 89 ASN A CA 1
ATOM 704 C C . ASN A 1 89 ? -3.321 -14.203 0.969 1.00 50.41 89 ASN A C 1
ATOM 706 O O . ASN A 1 89 ? -2.943 -15.057 0.165 1.00 50.41 89 ASN A O 1
ATOM 710 N N . ASN A 1 90 ? -3.102 -12.895 0.794 1.00 48.56 90 ASN A N 1
ATOM 711 C CA . ASN A 1 90 ? -2.126 -12.412 -0.165 1.00 48.56 90 ASN A CA 1
ATOM 712 C C . ASN A 1 90 ? -0.742 -12.746 0.396 1.00 48.56 90 ASN A C 1
ATOM 714 O O . ASN A 1 90 ? -0.012 -11.895 0.884 1.00 48.56 90 ASN A O 1
ATOM 718 N N . VAL A 1 91 ? -0.355 -14.010 0.240 1.00 42.75 91 VAL A N 1
ATOM 719 C CA . VAL A 1 91 ? 1.041 -14.475 0.231 1.00 42.75 91 VAL A CA 1
ATOM 720 C C . VAL A 1 91 ? 1.758 -13.955 -1.039 1.00 42.75 91 VAL A C 1
ATOM 722 O O . VAL A 1 91 ? 2.781 -14.472 -1.475 1.00 42.75 91 VAL A O 1
ATOM 725 N N . ILE A 1 92 ? 1.216 -12.905 -1.654 1.00 46.41 92 ILE A N 1
ATOM 726 C CA . ILE A 1 92 ? 1.792 -12.180 -2.767 1.00 46.41 92 ILE A CA 1
ATOM 727 C C . ILE A 1 92 ? 2.868 -11.263 -2.186 1.00 46.41 92 ILE A C 1
ATOM 729 O O . ILE A 1 92 ? 2.557 -10.410 -1.368 1.00 46.41 92 ILE A O 1
ATOM 733 N N . LEU A 1 93 ? 4.151 -11.344 -2.517 1.00 49.53 93 LEU A N 1
ATOM 734 C CA . LEU A 1 93 ? 4.954 -12.338 -3.217 1.00 49.53 93 LEU A CA 1
ATOM 735 C C . LEU A 1 93 ? 6.400 -11.862 -2.968 1.00 49.53 93 LEU A C 1
ATOM 737 O O . LEU A 1 93 ? 6.879 -10.958 -3.650 1.00 49.53 93 LEU A O 1
ATOM 741 N N . MET A 1 94 ? 7.121 -12.428 -1.994 1.00 46.44 94 MET A N 1
ATOM 742 C CA . MET A 1 94 ? 8.560 -12.113 -1.854 1.00 46.44 94 MET A CA 1
ATOM 743 C C . MET A 1 94 ? 9.314 -12.420 -3.161 1.00 46.44 94 MET A C 1
ATOM 745 O O . MET A 1 94 ? 10.228 -11.696 -3.535 1.00 46.44 94 MET A O 1
ATOM 749 N N . ALA A 1 95 ? 8.846 -13.428 -3.904 1.00 57.94 95 ALA A N 1
ATOM 750 C CA . ALA A 1 95 ? 9.324 -13.744 -5.245 1.00 57.94 95 ALA A CA 1
ATOM 751 C C . ALA A 1 95 ? 8.921 -12.712 -6.321 1.00 57.94 95 ALA A C 1
ATOM 753 O O . ALA A 1 95 ? 9.596 -12.628 -7.324 1.00 57.94 95 ALA A O 1
ATOM 754 N N . GLN A 1 96 ? 7.877 -11.888 -6.162 1.00 63.53 96 GLN A N 1
ATOM 755 C CA . GLN A 1 96 ? 7.547 -10.847 -7.162 1.00 63.53 96 GLN A CA 1
ATOM 756 C C . GLN A 1 96 ? 8.286 -9.545 -6.931 1.00 63.53 96 GLN A C 1
ATOM 758 O O . GLN A 1 96 ? 8.559 -8.832 -7.894 1.00 63.53 96 GLN A O 1
ATOM 763 N N . LEU A 1 97 ? 8.625 -9.237 -5.675 1.00 67.00 97 LEU A N 1
ATOM 764 C CA . LEU A 1 97 ? 9.493 -8.101 -5.369 1.00 67.00 97 LEU A CA 1
ATOM 765 C C . LEU A 1 97 ? 10.830 -8.226 -6.107 1.00 67.00 97 LEU A C 1
ATOM 767 O O . LEU A 1 97 ? 11.434 -7.219 -6.456 1.00 67.00 97 LEU A O 1
ATOM 771 N N . GLU A 1 98 ? 11.254 -9.456 -6.415 1.00 79.50 98 GLU A N 1
ATOM 772 C CA . GLU A 1 98 ? 12.447 -9.711 -7.212 1.00 79.50 98 GLU A CA 1
ATOM 773 C C . GLU A 1 98 ? 12.352 -9.182 -8.648 1.00 79.50 98 GLU A C 1
ATOM 775 O O . GLU A 1 98 ? 13.389 -9.058 -9.286 1.00 79.50 98 GLU A O 1
ATOM 780 N N . PHE A 1 99 ? 11.164 -8.870 -9.166 1.00 84.00 99 PHE A N 1
ATOM 781 C CA . PHE A 1 99 ? 10.987 -8.324 -10.512 1.00 84.00 99 PHE A CA 1
ATOM 782 C C . PHE A 1 99 ? 10.924 -6.797 -10.531 1.00 84.00 99 PHE A C 1
ATOM 784 O O . PHE A 1 99 ? 11.225 -6.208 -11.565 1.00 84.00 99 PHE A O 1
ATOM 791 N N . ILE A 1 100 ? 10.556 -6.154 -9.418 1.00 85.19 100 ILE A N 1
ATOM 792 C CA . ILE A 1 100 ? 10.404 -4.694 -9.343 1.00 85.19 100 ILE A CA 1
ATOM 793 C C . ILE A 1 100 ? 11.745 -4.004 -9.636 1.00 85.19 100 ILE A C 1
ATOM 795 O O . ILE A 1 100 ? 12.802 -4.465 -9.205 1.00 85.19 100 ILE A O 1
ATOM 799 N N . ASP A 1 101 ? 11.689 -2.926 -10.422 1.00 82.69 101 ASP A N 1
ATOM 800 C CA . ASP A 1 101 ? 12.827 -2.161 -10.951 1.00 82.69 101 ASP A CA 1
ATOM 801 C C . ASP A 1 101 ? 13.809 -2.976 -11.813 1.00 82.69 101 ASP A C 1
ATOM 803 O O . ASP A 1 101 ? 14.895 -2.506 -12.166 1.00 82.69 101 ASP A O 1
ATOM 807 N N . LYS A 1 102 ? 13.427 -4.197 -12.209 1.00 86.94 102 LYS A N 1
ATOM 808 C CA . LYS A 1 102 ? 14.162 -4.992 -13.191 1.00 86.94 102 LYS A CA 1
ATOM 809 C C . LYS A 1 102 ? 13.495 -4.909 -14.551 1.00 86.94 102 LYS A C 1
ATOM 811 O O . LYS A 1 102 ? 12.274 -4.807 -14.681 1.00 86.94 102 LYS A O 1
ATOM 816 N N . PHE A 1 103 ? 14.315 -5.013 -15.589 1.00 89.62 103 PHE A N 1
ATOM 817 C CA . PHE A 1 103 ? 13.797 -5.286 -16.918 1.00 89.62 103 PHE A CA 1
ATOM 818 C C . PHE A 1 103 ? 13.394 -6.746 -16.994 1.00 89.62 103 PHE A C 1
ATOM 820 O O . PHE A 1 103 ? 14.178 -7.644 -16.693 1.00 89.62 103 PHE A O 1
ATOM 827 N N . VAL A 1 104 ? 12.152 -6.967 -17.396 1.00 91.44 104 VAL A N 1
ATOM 828 C CA . VAL A 1 104 ? 11.562 -8.287 -17.519 1.00 91.44 104 VAL A CA 1
ATOM 829 C C . VAL A 1 104 ? 10.957 -8.460 -18.900 1.00 91.44 104 VAL A C 1
ATOM 831 O O . VAL A 1 104 ? 10.557 -7.491 -19.551 1.00 91.44 104 VAL A O 1
ATOM 834 N N . CYS A 1 105 ? 10.867 -9.705 -19.351 1.00 91.62 105 CYS A N 1
ATOM 835 C CA . CYS A 1 105 ? 10.031 -10.066 -20.476 1.00 91.62 105 CYS A CA 1
ATOM 836 C C . CYS A 1 105 ? 8.896 -10.986 -20.031 1.00 91.62 105 CYS A C 1
ATOM 838 O O . CYS A 1 105 ? 9.119 -12.046 -19.449 1.00 91.62 105 CYS A O 1
ATOM 840 N N . LEU A 1 106 ? 7.674 -10.550 -20.314 1.00 91.69 106 LEU A N 1
ATOM 841 C CA . LEU A 1 106 ? 6.432 -11.240 -20.014 1.00 91.69 106 LEU A CA 1
ATOM 842 C C . LEU A 1 106 ? 6.035 -12.127 -21.189 1.00 91.69 106 LEU A C 1
ATOM 844 O O . LEU A 1 106 ? 6.009 -11.664 -22.333 1.00 91.69 106 LEU A O 1
ATOM 848 N N . GLN A 1 107 ? 5.681 -13.379 -20.909 1.00 89.69 107 GLN A N 1
ATOM 849 C CA . GLN A 1 107 ? 5.133 -14.309 -21.893 1.00 89.69 107 GLN A CA 1
ATOM 850 C C . GLN A 1 107 ? 3.640 -14.521 -21.653 1.00 89.69 107 GLN A C 1
ATOM 852 O O . GLN A 1 107 ? 3.226 -14.858 -20.548 1.00 89.69 107 GLN A O 1
ATOM 857 N N . PHE A 1 108 ? 2.831 -14.369 -22.700 1.00 87.69 108 PHE A N 1
ATOM 858 C CA . PHE A 1 108 ? 1.373 -14.460 -22.611 1.00 87.69 108 PHE A CA 1
ATOM 859 C C . PHE A 1 108 ? 0.839 -15.793 -23.134 1.00 87.69 108 PHE A C 1
ATOM 861 O O . PHE A 1 108 ? 1.463 -16.450 -23.971 1.00 87.69 108 PHE A O 1
ATOM 868 N N . LYS A 1 109 ? -0.386 -16.145 -22.726 1.00 86.06 109 LYS A N 1
ATOM 869 C CA . LYS A 1 109 ? -1.107 -17.344 -23.197 1.00 86.06 109 LYS A CA 1
ATOM 870 C C . LYS A 1 109 ? -1.277 -17.423 -24.709 1.00 86.06 109 LYS A C 1
ATOM 872 O O . LYS A 1 109 ? -1.267 -18.508 -25.277 1.00 86.06 109 LYS A O 1
ATOM 877 N N . ASN A 1 110 ? -1.392 -16.275 -25.365 1.00 86.31 110 ASN A N 1
ATOM 878 C CA . ASN A 1 110 ? -1.502 -16.174 -26.820 1.00 86.31 110 ASN A CA 1
ATOM 879 C C . ASN A 1 110 ? -0.143 -16.252 -27.552 1.00 86.31 110 ASN A C 1
ATOM 881 O O . ASN A 1 110 ? -0.089 -16.007 -28.755 1.00 86.31 110 ASN A O 1
ATOM 885 N N . GLY A 1 111 ? 0.953 -16.538 -26.84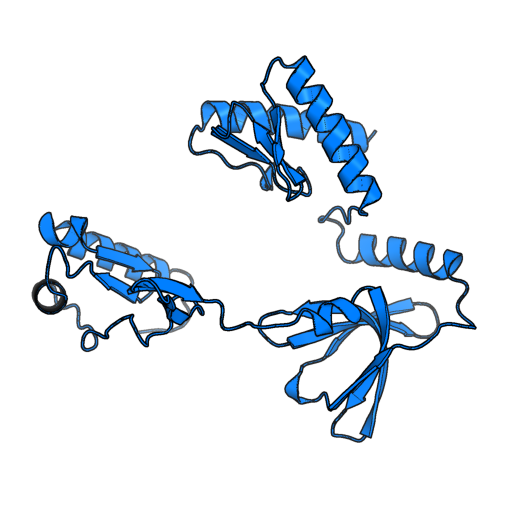0 1.00 85.50 111 GLY A N 1
ATOM 886 C CA . GLY A 1 111 ? 2.304 -16.634 -27.394 1.00 85.50 111 GLY A CA 1
ATOM 887 C C . GLY A 1 111 ? 2.994 -15.291 -27.647 1.00 85.50 111 GLY A C 1
ATOM 888 O O . GLY A 1 111 ? 4.159 -15.280 -28.044 1.00 85.50 111 GLY A O 1
ATOM 889 N N . LYS A 1 112 ? 2.322 -14.155 -27.409 1.00 90.31 112 LYS A N 1
ATOM 890 C CA . LYS A 1 112 ? 2.971 -12.841 -27.473 1.00 90.31 112 LYS A CA 1
ATOM 891 C C . LYS A 1 112 ? 4.002 -12.708 -26.354 1.00 90.31 112 LYS A C 1
ATOM 893 O O . LYS A 1 112 ? 3.933 -13.398 -25.334 1.00 90.31 112 LYS A O 1
ATOM 898 N N . LYS A 1 113 ? 4.940 -11.786 -26.555 1.00 91.62 113 LYS A N 1
ATOM 899 C CA . LYS A 1 113 ? 5.891 -11.344 -25.539 1.00 91.62 113 LYS A CA 1
ATOM 900 C C . LYS A 1 113 ? 5.875 -9.830 -25.436 1.00 91.62 113 LYS A C 1
ATOM 902 O O . LYS A 1 113 ? 5.728 -9.148 -26.450 1.00 91.62 113 LYS A O 1
ATOM 907 N N . LEU A 1 114 ? 6.035 -9.327 -24.222 1.00 90.56 114 LEU A N 1
ATOM 908 C CA . LEU A 1 114 ? 6.151 -7.903 -23.941 1.00 90.56 114 LEU A CA 1
ATOM 909 C C . LEU A 1 114 ? 7.294 -7.714 -22.960 1.00 90.56 114 LEU A C 1
ATOM 911 O O . LEU A 1 114 ? 7.256 -8.284 -21.874 1.00 90.56 114 LEU A O 1
ATOM 915 N N . CYS A 1 115 ? 8.297 -6.929 -23.336 1.00 90.69 115 CYS A N 1
ATOM 916 C CA . CYS A 1 115 ? 9.423 -6.659 -22.459 1.00 90.69 115 CYS A CA 1
ATOM 917 C C . CYS A 1 115 ? 9.461 -5.177 -22.062 1.00 90.69 115 CYS A C 1
ATOM 919 O O . CYS A 1 115 ? 9.161 -4.296 -22.872 1.00 90.69 115 CYS A O 1
ATOM 921 N N . GLY A 1 116 ? 9.843 -4.912 -20.819 1.00 89.88 116 GLY A N 1
ATOM 922 C CA . GLY A 1 116 ? 9.910 -3.578 -20.233 1.00 89.88 116 GLY A CA 1
ATOM 923 C C . GLY A 1 116 ? 10.418 -3.637 -18.800 1.00 89.88 116 GLY A C 1
ATOM 924 O O . GLY A 1 116 ? 10.700 -4.711 -18.278 1.00 89.88 116 GLY A O 1
ATOM 925 N N . GLU A 1 117 ? 10.535 -2.488 -18.155 1.00 90.25 117 GLU A N 1
ATOM 926 C CA . GLU A 1 117 ? 10.859 -2.420 -16.735 1.00 90.25 117 GLU A CA 1
ATOM 927 C C . GLU A 1 117 ? 9.603 -2.654 -15.895 1.00 90.25 117 GLU A C 1
ATOM 929 O O . GLU A 1 117 ? 8.587 -1.990 -16.098 1.00 90.25 117 GLU A O 1
ATOM 934 N N . CYS A 1 118 ? 9.658 -3.584 -14.947 1.00 90.50 118 CYS A N 1
ATOM 935 C CA . CYS A 1 118 ? 8.566 -3.812 -14.009 1.00 90.50 118 CYS A CA 1
ATOM 936 C C . CYS A 1 118 ? 8.560 -2.708 -12.949 1.00 90.50 118 CYS A C 1
ATOM 938 O O . CYS A 1 118 ? 9.406 -2.677 -12.062 1.00 90.50 118 CYS A O 1
ATOM 940 N N . PHE A 1 119 ? 7.595 -1.796 -13.044 1.00 87.75 119 PHE A N 1
ATOM 941 C CA . PHE A 1 119 ? 7.471 -0.657 -12.138 1.00 87.75 119 PHE A CA 1
ATOM 942 C C . PHE A 1 119 ? 6.825 -1.045 -10.810 1.00 87.75 119 PHE A C 1
ATOM 944 O O . PHE A 1 119 ? 7.288 -0.651 -9.748 1.00 87.75 119 PHE A O 1
ATOM 951 N N . THR A 1 120 ? 5.743 -1.816 -10.863 1.00 87.06 120 THR A N 1
ATOM 952 C CA . THR A 1 120 ? 5.080 -2.346 -9.671 1.00 87.06 120 THR A CA 1
ATOM 953 C C . THR A 1 120 ? 4.203 -3.533 -10.043 1.00 87.06 120 THR A C 1
ATOM 955 O O . THR A 1 120 ? 3.912 -3.765 -11.220 1.00 87.06 120 THR A O 1
ATOM 958 N N . ILE A 1 121 ? 3.775 -4.286 -9.037 1.00 83.75 121 ILE A N 1
ATOM 959 C CA . ILE A 1 121 ? 2.828 -5.385 -9.179 1.00 83.75 121 ILE A CA 1
ATOM 960 C C . ILE A 1 121 ? 1.715 -5.145 -8.170 1.00 83.75 121 ILE A C 1
ATOM 962 O O . ILE A 1 121 ? 1.984 -4.974 -6.982 1.00 83.75 121 ILE A O 1
ATOM 966 N N . ASP A 1 122 ? 0.470 -5.106 -8.642 1.00 80.19 122 ASP A N 1
ATOM 967 C CA . ASP A 1 122 ? -0.679 -4.972 -7.753 1.00 80.19 122 ASP A CA 1
ATOM 968 C C . ASP A 1 122 ? -0.782 -6.220 -6.862 1.00 80.19 122 ASP A C 1
ATOM 970 O O . ASP A 1 122 ? -1.033 -7.316 -7.381 1.00 80.19 122 ASP A O 1
ATOM 974 N N . PRO A 1 123 ? -0.637 -6.085 -5.531 1.00 70.12 123 PRO A N 1
ATOM 975 C CA . PRO A 1 123 ? -0.613 -7.223 -4.626 1.00 70.12 123 PRO A CA 1
ATOM 976 C C . PRO A 1 123 ? -1.976 -7.898 -4.465 1.00 70.12 123 PRO A C 1
ATOM 978 O O . PRO A 1 123 ? -2.059 -8.910 -3.778 1.00 70.12 123 PRO A O 1
ATOM 981 N N . VAL A 1 124 ? -3.055 -7.345 -5.030 1.00 71.94 124 VAL A N 1
ATOM 982 C CA . VAL A 1 124 ? -4.390 -7.956 -4.983 1.00 71.94 124 VAL A CA 1
ATOM 983 C C . VAL A 1 124 ? -4.658 -8.775 -6.242 1.00 71.94 124 VAL A C 1
ATOM 985 O O . VAL A 1 124 ? -5.035 -9.943 -6.150 1.00 71.94 124 VAL A O 1
ATOM 988 N N . THR A 1 125 ? -4.460 -8.191 -7.425 1.00 78.56 125 THR A N 1
ATOM 989 C CA . THR A 1 125 ? -4.769 -8.855 -8.702 1.00 78.56 125 THR A CA 1
ATOM 990 C C . THR A 1 125 ? -3.574 -9.557 -9.345 1.00 78.56 125 THR A C 1
ATOM 992 O O . THR A 1 125 ? -3.759 -10.267 -10.336 1.00 78.56 125 THR A O 1
ATOM 995 N N . ASN A 1 126 ? -2.360 -9.383 -8.810 1.00 77.06 126 ASN A N 1
ATOM 996 C CA . ASN A 1 126 ? -1.091 -9.764 -9.446 1.00 77.06 126 ASN A CA 1
ATOM 997 C C . ASN A 1 126 ? -0.871 -9.105 -10.819 1.00 77.06 126 ASN A C 1
ATOM 999 O O . ASN A 1 126 ? -0.124 -9.630 -11.646 1.00 77.06 126 ASN A O 1
ATOM 1003 N N . SER A 1 127 ? -1.548 -7.990 -11.102 1.00 85.94 127 SER A N 1
ATOM 1004 C CA . SER A 1 127 ? -1.351 -7.273 -12.361 1.00 85.94 127 SER A CA 1
ATOM 1005 C C . SER A 1 127 ? 0.012 -6.591 -12.363 1.00 85.94 127 SER A C 1
ATOM 1007 O O . SER A 1 127 ? 0.366 -5.904 -11.407 1.00 85.94 127 SER A O 1
ATOM 1009 N N . VAL A 1 128 ? 0.771 -6.770 -13.439 1.00 89.06 128 VAL A N 1
ATOM 1010 C CA . VAL A 1 128 ? 2.118 -6.215 -13.598 1.00 89.06 128 VAL A CA 1
ATOM 1011 C C . VAL A 1 128 ? 2.022 -4.876 -14.319 1.00 89.06 128 VAL A C 1
ATOM 1013 O O . VAL A 1 128 ? 1.428 -4.786 -15.392 1.00 89.06 128 VAL A O 1
ATOM 1016 N N . VAL A 1 129 ? 2.620 -3.833 -13.753 1.00 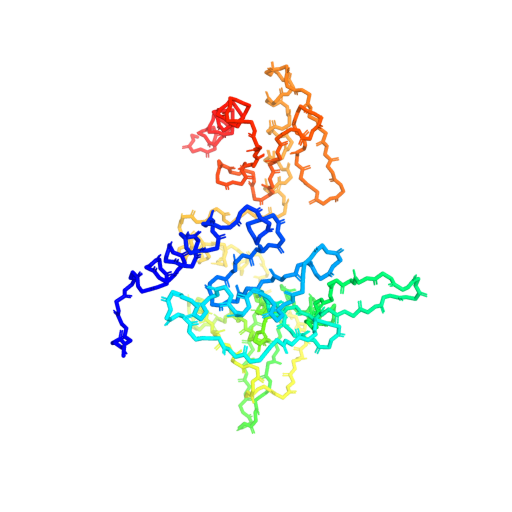90.56 129 VAL A N 1
ATOM 1017 C CA . VAL A 1 129 ? 2.735 -2.519 -14.389 1.00 90.56 129 VAL A CA 1
ATOM 1018 C C . VAL A 1 129 ? 4.121 -2.411 -15.012 1.00 90.56 129 VAL A C 1
ATOM 1020 O O . VAL A 1 129 ? 5.123 -2.336 -14.304 1.00 90.56 129 VAL A O 1
ATOM 1023 N N . LEU A 1 130 ? 4.182 -2.406 -16.341 1.00 90.81 130 LEU A N 1
ATOM 1024 C CA . LEU A 1 130 ? 5.421 -2.276 -17.102 1.00 90.81 130 LEU A CA 1
ATOM 1025 C C . LEU A 1 130 ? 5.618 -0.857 -17.626 1.00 90.81 130 LEU A C 1
ATOM 1027 O O . LEU A 1 130 ? 4.693 -0.249 -18.160 1.00 90.81 130 LEU A O 1
ATOM 1031 N N . ILE A 1 131 ? 6.858 -0.380 -17.587 1.00 89.62 131 ILE A N 1
ATOM 1032 C CA . ILE A 1 131 ? 7.323 0.770 -18.356 1.00 89.62 131 ILE A CA 1
ATOM 1033 C C . ILE A 1 131 ? 8.048 0.238 -19.594 1.00 89.62 131 ILE A C 1
ATOM 1035 O O . ILE A 1 131 ? 9.068 -0.443 -19.504 1.00 89.62 131 ILE A O 1
ATOM 1039 N N . THR A 1 132 ? 7.515 0.541 -20.773 1.00 87.75 132 THR A N 1
ATOM 1040 C CA . THR A 1 132 ? 8.067 0.116 -22.067 1.00 87.75 132 THR A CA 1
ATOM 1041 C C . THR A 1 132 ? 8.537 1.328 -22.866 1.00 87.75 132 THR A C 1
ATOM 1043 O O . THR A 1 132 ? 7.993 2.423 -22.728 1.00 87.75 132 THR A O 1
ATOM 1046 N N . LYS A 1 133 ? 9.551 1.158 -23.722 1.00 80.31 133 LYS A N 1
ATOM 1047 C CA . LYS A 1 133 ? 10.021 2.205 -24.644 1.00 80.31 133 LYS A CA 1
ATOM 1048 C C . LYS A 1 133 ? 9.502 1.924 -26.054 1.00 80.31 133 LYS A C 1
ATOM 1050 O O . LYS A 1 133 ? 9.853 0.906 -26.644 1.00 80.31 133 LYS A O 1
ATOM 1055 N N . LYS A 1 134 ? 8.716 2.842 -26.625 1.00 77.25 134 LYS A N 1
ATOM 1056 C CA . LYS A 1 134 ? 8.280 2.810 -28.033 1.00 77.25 134 LYS A CA 1
ATOM 1057 C C . LYS A 1 134 ? 8.892 3.978 -28.790 1.00 77.25 134 LYS A C 1
ATOM 1059 O O . LYS A 1 134 ? 8.532 5.116 -28.519 1.00 77.25 134 LYS A O 1
ATOM 1064 N N . ILE A 1 135 ? 9.757 3.679 -29.766 1.00 70.44 135 ILE A N 1
ATOM 1065 C CA . ILE A 1 135 ? 10.416 4.606 -30.714 1.00 70.44 135 ILE A CA 1
ATOM 1066 C C . ILE A 1 135 ? 11.170 5.759 -30.020 1.00 70.44 135 ILE A C 1
ATOM 1068 O O . ILE A 1 135 ? 12.396 5.767 -30.011 1.00 70.44 135 ILE A O 1
ATOM 1072 N N . SER A 1 136 ? 10.455 6.704 -29.415 1.00 69.75 136 SER A N 1
ATOM 1073 C CA . SER A 1 136 ? 10.973 7.898 -28.742 1.00 69.75 136 SER A CA 1
ATOM 1074 C C . SER A 1 136 ? 10.273 8.242 -27.420 1.00 69.75 136 SER A C 1
ATOM 1076 O O . SER A 1 136 ? 10.677 9.202 -26.778 1.00 69.75 136 SER A O 1
ATOM 1078 N N . ASN A 1 137 ? 9.265 7.478 -26.982 1.00 77.06 137 ASN A N 1
ATOM 1079 C CA . ASN A 1 137 ? 8.516 7.741 -25.750 1.00 77.06 137 ASN A CA 1
ATOM 1080 C C . ASN A 1 137 ? 8.447 6.504 -24.850 1.00 77.06 137 ASN A C 1
ATOM 1082 O O . ASN A 1 137 ? 8.471 5.366 -25.326 1.00 77.06 137 ASN A O 1
ATOM 1086 N N . LEU A 1 138 ? 8.336 6.741 -23.544 1.00 83.56 138 LEU A N 1
ATOM 1087 C CA . LEU A 1 138 ? 7.958 5.704 -22.592 1.00 83.56 138 LEU A CA 1
ATOM 1088 C C . LEU A 1 138 ? 6.435 5.565 -22.554 1.00 83.56 138 LEU A C 1
ATOM 1090 O O . LEU A 1 138 ? 5.698 6.521 -22.796 1.00 83.56 138 LEU A O 1
ATOM 1094 N N . MET A 1 139 ? 5.977 4.355 -22.268 1.00 85.69 139 MET A N 1
ATOM 1095 C CA . MET A 1 139 ? 4.574 4.003 -22.124 1.00 85.69 139 MET A CA 1
ATOM 1096 C C . MET A 1 139 ? 4.411 3.112 -20.899 1.00 85.69 139 MET A C 1
ATOM 1098 O O . MET A 1 139 ? 5.231 2.225 -20.669 1.00 85.69 139 MET A O 1
ATOM 1102 N N . VAL A 1 140 ? 3.340 3.336 -20.140 1.00 89.19 140 VAL A N 1
ATOM 1103 C CA . VAL A 1 140 ? 2.922 2.425 -19.072 1.00 89.19 140 VAL A CA 1
ATOM 1104 C C . VAL A 1 140 ? 1.932 1.425 -19.654 1.00 89.19 140 VAL A C 1
ATOM 1106 O O . VAL A 1 140 ? 0.929 1.819 -20.248 1.00 89.19 140 VAL A O 1
ATOM 1109 N N . GLU A 1 141 ? 2.216 0.139 -19.491 1.00 89.31 141 GLU A N 1
ATOM 1110 C CA . GLU A 1 141 ? 1.332 -0.954 -19.886 1.00 89.31 141 GLU A CA 1
ATOM 1111 C C . GLU A 1 141 ? 0.950 -1.763 -18.641 1.00 89.31 141 GLU A C 1
ATOM 1113 O O . GLU A 1 141 ? 1.814 -2.254 -17.916 1.00 89.31 141 GLU A O 1
ATOM 1118 N N . VAL A 1 142 ? -0.354 -1.879 -18.374 1.00 89.81 142 VAL A N 1
ATOM 1119 C CA . VAL A 1 142 ? -0.884 -2.685 -17.265 1.00 89.81 142 VAL A CA 1
ATOM 1120 C C . VAL A 1 142 ? -1.265 -4.055 -17.805 1.00 89.81 142 VAL A C 1
ATOM 1122 O O . VAL A 1 142 ? -2.132 -4.174 -18.672 1.00 89.81 142 VAL A O 1
ATOM 1125 N N . VAL A 1 143 ? -0.610 -5.089 -17.290 1.00 88.75 143 VAL A N 1
ATOM 1126 C CA . VAL A 1 143 ? -0.765 -6.477 -17.718 1.00 88.75 143 VAL A CA 1
ATOM 1127 C C . VAL A 1 143 ? -1.507 -7.258 -16.648 1.00 88.75 143 VAL A C 1
ATOM 1129 O O . VAL A 1 143 ? -1.022 -7.422 -15.532 1.00 88.75 143 VAL A O 1
ATOM 1132 N N . LEU A 1 144 ? -2.687 -7.764 -16.997 1.00 84.25 144 LEU A N 1
ATOM 1133 C CA . LEU A 1 144 ? -3.510 -8.552 -16.085 1.00 84.25 144 LEU A CA 1
ATOM 1134 C C . LEU A 1 144 ? -2.926 -9.962 -15.922 1.00 84.25 144 LEU A C 1
ATOM 1136 O O . LEU A 1 144 ? -2.572 -10.623 -16.900 1.00 84.25 144 LEU A O 1
ATOM 1140 N N . SER A 1 145 ? -2.867 -10.445 -14.682 1.00 80.50 145 SER A N 1
ATOM 1141 C CA . SER A 1 145 ? -2.218 -11.718 -14.328 1.00 80.50 145 SER A CA 1
ATOM 1142 C C . SER A 1 145 ? -2.782 -12.944 -15.048 1.00 80.50 145 SER A C 1
ATOM 1144 O O . SER A 1 145 ? -2.049 -13.883 -15.342 1.00 80.50 145 SER A O 1
ATOM 1146 N N . HIS A 1 146 ? -4.077 -12.950 -15.366 1.00 77.12 146 HIS A N 1
ATOM 1147 C CA . HIS A 1 146 ? -4.734 -14.110 -15.969 1.00 77.12 146 HIS A CA 1
ATOM 1148 C C . HIS A 1 146 ? -4.280 -14.406 -17.404 1.00 77.12 146 HIS A C 1
ATOM 1150 O O . HIS A 1 146 ? -4.481 -15.531 -17.867 1.00 77.12 146 HIS A O 1
ATOM 1156 N N . ASP A 1 147 ? -3.662 -13.447 -18.093 1.00 76.62 147 ASP A N 1
ATOM 1157 C CA . ASP A 1 147 ? -3.132 -13.621 -19.450 1.00 76.62 147 ASP A CA 1
ATOM 1158 C C . ASP A 1 147 ? -1.644 -13.992 -19.470 1.00 76.62 147 ASP A C 1
ATOM 1160 O O . ASP A 1 147 ? -1.115 -14.377 -20.519 1.00 76.62 147 ASP A O 1
ATOM 1164 N N . LEU A 1 148 ? -0.983 -13.911 -18.315 1.00 81.62 148 LEU A N 1
ATOM 1165 C CA . LEU A 1 148 ? 0.447 -14.114 -18.139 1.00 81.62 148 LEU A CA 1
ATOM 1166 C C . LEU A 1 148 ? 0.767 -15.590 -17.855 1.00 81.62 148 LEU A C 1
ATOM 1168 O O . LEU A 1 148 ? 0.091 -16.249 -17.068 1.00 81.62 148 LEU A O 1
ATOM 1172 N N . ILE A 1 149 ? 1.799 -16.111 -18.518 1.00 83.69 149 ILE A N 1
ATOM 1173 C CA . ILE A 1 149 ? 2.361 -17.448 -18.284 1.00 83.69 149 ILE A CA 1
ATOM 1174 C C . ILE A 1 149 ? 3.634 -17.350 -17.447 1.00 83.69 149 ILE A C 1
ATOM 1176 O O . ILE A 1 149 ? 3.795 -18.129 -16.514 1.00 83.69 149 ILE A O 1
ATOM 1180 N N . ASP A 1 150 ? 4.541 -16.439 -17.807 1.00 83.56 150 ASP A N 1
ATOM 1181 C CA . ASP A 1 150 ? 5.891 -16.395 -17.237 1.00 83.56 150 ASP A CA 1
ATOM 1182 C C . ASP A 1 150 ? 6.483 -14.977 -17.248 1.00 83.56 150 ASP A C 1
ATOM 1184 O O . ASP A 1 150 ? 6.116 -14.150 -18.094 1.00 83.56 150 ASP A O 1
ATOM 1188 N N . ILE A 1 151 ? 7.409 -14.722 -16.316 1.00 88.88 151 ILE A N 1
ATOM 1189 C CA . ILE A 1 151 ? 8.177 -13.478 -16.164 1.00 88.88 151 ILE A CA 1
ATOM 1190 C C . ILE A 1 151 ? 9.663 -13.828 -16.113 1.00 88.88 151 ILE A C 1
ATOM 1192 O O . ILE A 1 151 ? 10.114 -14.499 -15.190 1.00 88.88 151 ILE A O 1
ATOM 1196 N N . GLN A 1 152 ? 10.441 -13.324 -17.069 1.00 88.06 152 GLN A N 1
ATOM 1197 C CA . GLN A 1 152 ? 11.885 -13.568 -17.125 1.00 88.06 152 GLN A CA 1
ATOM 1198 C C . GLN A 1 152 ? 12.654 -12.269 -16.931 1.00 88.06 152 GLN A C 1
ATOM 1200 O O . GLN A 1 152 ? 12.433 -11.315 -17.674 1.00 88.06 152 GLN A O 1
ATOM 1205 N N . VAL A 1 153 ? 13.565 -12.233 -15.955 1.00 88.94 153 VAL A N 1
ATOM 1206 C CA . VAL A 1 153 ? 14.492 -11.107 -15.773 1.00 88.94 153 VAL A CA 1
ATOM 1207 C C . VAL A 1 153 ? 15.492 -11.094 -16.924 1.00 88.94 153 VAL A C 1
ATOM 1209 O O . VAL A 1 153 ? 16.053 -12.124 -17.287 1.00 88.94 153 VAL A O 1
ATOM 1212 N N . MET A 1 154 ? 15.694 -9.915 -17.498 1.00 84.88 154 MET A N 1
ATOM 1213 C CA . MET A 1 154 ? 16.571 -9.681 -18.635 1.00 84.88 154 MET A CA 1
ATOM 1214 C C . MET A 1 154 ? 17.780 -8.861 -18.190 1.00 84.88 154 MET A C 1
ATOM 1216 O O . MET A 1 154 ? 17.616 -7.786 -17.607 1.00 84.88 154 MET A O 1
ATOM 1220 N N . ASP A 1 155 ? 18.980 -9.322 -18.535 1.00 76.62 155 ASP A N 1
ATOM 1221 C CA . ASP A 1 155 ? 20.182 -8.500 -18.435 1.00 76.62 155 ASP A CA 1
ATOM 1222 C C . ASP A 1 155 ? 20.210 -7.478 -19.570 1.00 76.62 155 ASP A C 1
ATOM 1224 O O . ASP A 1 155 ? 19.948 -7.771 -20.740 1.00 76.62 155 ASP A O 1
ATOM 1228 N N . ILE A 1 156 ? 20.495 -6.232 -19.210 1.00 66.25 156 ILE A N 1
ATOM 1229 C CA . ILE A 1 156 ? 20.380 -5.103 -20.119 1.00 66.25 156 ILE A CA 1
ATOM 1230 C C . ILE A 1 156 ? 21.773 -4.706 -20.602 1.00 66.25 156 ILE A C 1
ATOM 1232 O O . ILE A 1 156 ? 22.370 -3.752 -20.110 1.00 66.25 156 ILE A O 1
ATOM 1236 N N . GLU A 1 157 ? 22.301 -5.425 -21.586 1.00 60.19 157 GLU A N 1
ATOM 1237 C CA . GLU A 1 157 ? 23.645 -5.144 -22.114 1.00 60.19 157 GLU A CA 1
ATOM 1238 C C . GLU A 1 157 ? 23.692 -3.911 -23.042 1.00 60.19 157 GLU A C 1
ATOM 1240 O O . GLU A 1 157 ? 24.764 -3.388 -23.341 1.00 60.19 157 GLU A O 1
ATOM 1245 N N . HIS A 1 158 ? 22.535 -3.407 -23.490 1.00 60.19 158 HIS A N 1
ATOM 1246 C CA . HIS A 1 158 ? 22.451 -2.416 -24.576 1.00 60.19 158 HIS A CA 1
ATOM 1247 C C . HIS A 1 158 ? 21.703 -1.116 -24.249 1.00 60.19 158 HIS A C 1
ATOM 1249 O O . HIS A 1 158 ? 21.587 -0.252 -25.118 1.00 60.19 158 HIS A O 1
ATOM 1255 N N . ILE A 1 159 ? 21.190 -0.934 -23.029 1.00 65.31 159 ILE A N 1
ATOM 1256 C CA . ILE A 1 159 ? 20.549 0.334 -22.648 1.00 65.31 159 ILE A CA 1
ATOM 1257 C C . ILE A 1 159 ? 21.588 1.210 -21.962 1.00 65.31 159 ILE A C 1
ATOM 1259 O O . ILE A 1 159 ? 22.167 0.831 -20.946 1.00 65.31 159 ILE A O 1
ATOM 1263 N N . ASN A 1 160 ? 21.782 2.418 -22.490 1.00 72.06 160 ASN A N 1
ATOM 1264 C CA . ASN A 1 160 ? 22.471 3.476 -21.768 1.00 72.06 160 ASN A CA 1
ATOM 1265 C C . ASN A 1 160 ? 21.671 3.804 -20.497 1.00 72.06 160 ASN A C 1
ATOM 1267 O O . ASN A 1 160 ? 20.694 4.555 -20.531 1.00 72.06 160 ASN A O 1
ATOM 1271 N N . ARG A 1 161 ? 22.055 3.181 -19.379 1.00 72.25 161 ARG A N 1
ATOM 1272 C CA . ARG A 1 161 ? 21.313 3.227 -18.114 1.00 72.25 161 ARG A CA 1
ATOM 1273 C C . ARG A 1 161 ? 21.117 4.656 -17.613 1.00 72.25 161 ARG A C 1
ATOM 1275 O O . ARG A 1 161 ? 20.038 4.972 -17.128 1.00 72.25 161 ARG A O 1
ATOM 1282 N N . ALA A 1 162 ? 22.123 5.517 -17.765 1.00 73.75 162 ALA A N 1
ATOM 1283 C CA . ALA A 1 162 ? 22.053 6.909 -17.323 1.00 73.75 162 ALA A CA 1
ATOM 1284 C C . ALA A 1 162 ? 21.006 7.709 -18.116 1.00 73.75 162 ALA A C 1
ATOM 1286 O O . ALA A 1 162 ? 20.177 8.400 -17.530 1.00 73.75 162 ALA A O 1
ATOM 1287 N N . GLU A 1 163 ? 21.000 7.560 -19.440 1.00 77.12 163 GLU A N 1
ATOM 1288 C CA . GLU A 1 163 ? 20.026 8.211 -20.321 1.00 77.12 163 GLU A CA 1
ATOM 1289 C C . GLU A 1 163 ? 18.604 7.685 -20.082 1.00 77.12 163 GLU A C 1
ATOM 1291 O O . GLU A 1 163 ? 17.654 8.462 -20.009 1.00 77.12 163 GLU A O 1
ATOM 1296 N N . TYR A 1 164 ? 18.448 6.368 -19.901 1.00 79.25 164 TYR A N 1
ATOM 1297 C CA . TYR A 1 164 ? 17.154 5.764 -19.586 1.00 79.25 164 TYR A CA 1
ATOM 1298 C C . TYR A 1 164 ? 16.598 6.253 -18.246 1.00 79.25 164 TYR A C 1
ATOM 1300 O O . TYR A 1 164 ? 15.421 6.593 -18.181 1.00 79.25 164 TYR A O 1
ATOM 1308 N N . LEU A 1 165 ? 17.431 6.336 -17.202 1.00 76.44 165 LEU A N 1
ATOM 1309 C CA . LEU A 1 165 ? 17.015 6.832 -15.887 1.00 76.44 165 LEU A CA 1
ATOM 1310 C C . LEU A 1 165 ? 16.549 8.288 -15.953 1.00 76.44 165 LEU A C 1
ATOM 1312 O O . LEU A 1 165 ? 15.462 8.589 -15.470 1.00 76.44 165 LEU A O 1
ATOM 1316 N N . GLN A 1 166 ? 17.308 9.162 -16.623 1.00 76.88 166 GLN A N 1
ATOM 1317 C CA . GLN A 1 166 ? 16.903 10.558 -16.826 1.00 76.88 166 GLN A CA 1
ATOM 1318 C C . GLN A 1 166 ? 15.574 10.654 -17.588 1.00 76.88 166 GLN A C 1
ATOM 1320 O O . GLN A 1 166 ? 14.684 11.423 -17.224 1.00 76.88 166 GLN A O 1
ATOM 1325 N N . PHE A 1 167 ? 15.403 9.844 -18.635 1.00 78.69 167 PHE A N 1
ATOM 1326 C CA . PHE A 1 167 ? 14.174 9.842 -19.424 1.00 78.69 167 PHE A CA 1
ATOM 1327 C C . PHE A 1 167 ? 12.972 9.280 -18.642 1.00 78.69 167 PHE A C 1
ATOM 1329 O O . PHE A 1 167 ? 11.866 9.817 -18.743 1.00 78.69 167 PHE A O 1
ATOM 1336 N N . LYS A 1 168 ? 13.189 8.239 -17.823 1.00 80.69 168 LYS A N 1
ATOM 1337 C CA . LYS A 1 168 ? 12.198 7.646 -16.910 1.00 80.69 168 LYS A CA 1
ATOM 1338 C C . LYS A 1 168 ? 11.750 8.654 -15.860 1.00 80.69 168 LYS A C 1
ATOM 1340 O O . LYS A 1 168 ? 10.552 8.804 -15.655 1.00 80.69 168 LYS A O 1
ATOM 1345 N N . GLU A 1 169 ? 12.678 9.376 -15.242 1.00 77.38 169 GLU A N 1
ATOM 1346 C CA . GLU A 1 169 ? 12.373 10.382 -14.223 1.00 77.38 169 GLU A CA 1
ATOM 1347 C C . GLU A 1 169 ? 11.472 11.494 -14.780 1.00 77.38 169 GLU A C 1
ATOM 1349 O O . GLU A 1 169 ? 10.402 11.776 -14.235 1.00 77.38 169 GLU A O 1
ATOM 1354 N N . VAL A 1 170 ? 11.841 12.060 -15.936 1.00 79.44 170 VAL A N 1
ATOM 1355 C CA . VAL A 1 170 ? 11.033 13.083 -16.619 1.00 79.44 170 VAL A CA 1
ATOM 1356 C C . VAL A 1 170 ? 9.648 12.547 -16.992 1.00 79.44 170 VAL A C 1
ATOM 1358 O O . VAL A 1 170 ? 8.653 13.264 -16.881 1.00 79.44 170 VAL A O 1
ATOM 1361 N N . PHE A 1 171 ? 9.564 11.296 -17.446 1.00 82.44 171 PHE A N 1
ATOM 1362 C CA . PHE A 1 171 ? 8.301 10.654 -17.803 1.00 82.44 171 PHE A CA 1
ATOM 1363 C C . PHE A 1 171 ? 7.394 10.424 -16.590 1.00 82.44 171 PHE A C 1
ATOM 1365 O O . PHE A 1 171 ? 6.216 10.779 -16.633 1.00 82.44 171 PHE A O 1
ATOM 1372 N N . LEU A 1 172 ? 7.937 9.888 -15.497 1.00 78.19 172 LEU A N 1
ATOM 1373 C CA . LEU A 1 172 ? 7.180 9.634 -14.276 1.00 78.19 172 LEU A CA 1
ATOM 1374 C C . LEU A 1 172 ? 6.688 10.941 -13.647 1.00 78.19 172 LEU A C 1
ATOM 1376 O O . LEU A 1 172 ? 5.521 11.023 -13.277 1.00 78.19 172 LEU A O 1
ATOM 1380 N N . ARG A 1 173 ? 7.508 11.999 -13.644 1.00 72.25 173 ARG A N 1
ATOM 1381 C CA . ARG A 1 173 ? 7.088 13.331 -13.177 1.00 72.25 173 ARG A CA 1
ATOM 1382 C C . ARG A 1 173 ? 5.932 13.915 -13.998 1.00 72.25 173 ARG A C 1
ATOM 1384 O O . ARG A 1 173 ? 5.095 14.625 -13.455 1.00 72.25 173 ARG A O 1
ATOM 1391 N N . LYS A 1 174 ? 5.862 13.618 -15.301 1.00 77.06 174 LYS A N 1
ATOM 1392 C CA . LYS A 1 174 ? 4.726 14.018 -16.153 1.00 77.06 174 LYS A CA 1
ATOM 1393 C C . LYS A 1 174 ? 3.463 13.205 -15.875 1.00 77.06 174 LYS A C 1
ATOM 1395 O O . LYS A 1 174 ? 2.372 13.754 -15.981 1.00 77.06 174 LYS A O 1
ATOM 1400 N N . LEU A 1 175 ? 3.600 11.912 -15.576 1.00 73.75 175 LEU A N 1
ATOM 1401 C CA . LEU A 1 175 ? 2.466 11.031 -15.278 1.00 73.75 175 LEU A CA 1
ATOM 1402 C C . LEU A 1 175 ? 1.883 11.266 -13.885 1.00 73.75 175 LEU A C 1
ATOM 1404 O O . LEU A 1 175 ? 0.673 11.161 -13.706 1.00 73.75 175 LEU A O 1
ATOM 1408 N N . PHE A 1 176 ? 2.737 11.603 -12.923 1.00 71.00 176 PHE A N 1
ATOM 1409 C CA . PHE A 1 176 ? 2.365 11.820 -11.532 1.00 71.00 176 PHE A CA 1
ATOM 1410 C C . PHE A 1 176 ? 2.816 13.219 -11.076 1.00 71.00 176 PHE A C 1
ATOM 1412 O O . PHE A 1 176 ? 3.708 13.336 -10.241 1.00 71.00 176 PHE A O 1
ATOM 1419 N N . PRO A 1 177 ? 2.228 14.299 -11.625 1.00 58.62 177 PRO A N 1
ATOM 1420 C CA . PRO A 1 177 ? 2.658 15.669 -11.335 1.00 58.62 177 PRO A CA 1
ATOM 1421 C C . PRO A 1 177 ? 2.418 16.087 -9.874 1.00 58.62 177 PRO A C 1
ATOM 1423 O O . PRO A 1 177 ? 3.147 16.928 -9.361 1.00 58.62 177 PRO A O 1
ATOM 1426 N N . GLU A 1 178 ? 1.430 15.477 -9.213 1.00 54.12 178 GLU A N 1
ATOM 1427 C CA . GLU A 1 178 ? 1.000 15.775 -7.834 1.00 54.12 178 GLU A CA 1
ATOM 1428 C C . GLU A 1 178 ? 1.576 14.795 -6.795 1.00 54.12 178 GLU A C 1
ATOM 1430 O O . GLU A 1 178 ? 1.530 15.055 -5.596 1.00 54.12 178 GLU A O 1
ATOM 1435 N N . GLN A 1 179 ? 2.125 13.653 -7.227 1.00 54.19 179 GLN A N 1
ATOM 1436 C CA . GLN A 1 179 ? 2.826 12.738 -6.329 1.00 54.19 179 GLN A CA 1
ATOM 1437 C C . GLN A 1 179 ? 4.310 12.960 -6.538 1.00 54.19 179 GLN A C 1
ATOM 1439 O O . GLN A 1 179 ? 4.877 12.548 -7.546 1.00 54.19 179 GLN A O 1
ATOM 1444 N N . HIS A 1 180 ? 4.940 13.627 -5.581 1.00 55.75 180 HIS A N 1
ATOM 1445 C CA . HIS A 1 180 ? 6.387 13.676 -5.503 1.00 55.75 180 HIS A CA 1
ATOM 1446 C C . HIS A 1 180 ? 6.929 12.232 -5.526 1.00 55.75 180 HIS A C 1
ATOM 1448 O O . HIS A 1 180 ? 6.884 11.518 -4.524 1.00 55.75 180 HIS A O 1
ATOM 1454 N N . LEU A 1 181 ? 7.385 11.767 -6.690 1.00 58.81 181 LEU A N 1
ATOM 1455 C CA . LEU A 1 181 ? 8.109 10.510 -6.825 1.00 58.81 181 LEU A CA 1
ATOM 1456 C C . LEU A 1 181 ? 9.451 10.700 -6.135 1.00 58.81 181 LEU A C 1
ATOM 1458 O O . LEU A 1 181 ? 10.415 11.159 -6.738 1.00 58.81 181 LEU A O 1
ATOM 1462 N N . PHE A 1 182 ? 9.483 10.414 -4.842 1.00 64.00 182 PHE A N 1
ATOM 1463 C CA . PHE A 1 182 ? 10.707 10.477 -4.073 1.00 64.00 182 PHE A CA 1
ATOM 1464 C C . PHE A 1 182 ? 11.513 9.212 -4.342 1.00 64.00 182 PHE A C 1
ATOM 1466 O O . PHE A 1 182 ? 11.027 8.097 -4.134 1.00 64.00 182 PHE A O 1
ATOM 1473 N N . THR A 1 183 ? 12.758 9.373 -4.780 1.00 68.06 183 THR A N 1
ATOM 1474 C CA . THR A 1 183 ? 13.710 8.263 -4.746 1.00 68.06 183 THR A CA 1
ATOM 1475 C C . THR A 1 183 ? 13.993 7.871 -3.291 1.00 68.06 183 THR A C 1
ATOM 1477 O O . THR A 1 183 ? 13.738 8.639 -2.358 1.00 68.06 183 THR A O 1
ATOM 1480 N N . SER A 1 184 ? 14.564 6.685 -3.060 1.00 68.94 184 SER A N 1
ATOM 1481 C CA . SER A 1 184 ? 14.989 6.289 -1.708 1.00 68.94 184 SER A CA 1
ATOM 1482 C C . SER A 1 184 ? 15.967 7.297 -1.090 1.00 68.94 184 SER A C 1
ATOM 1484 O O . SER A 1 184 ? 15.924 7.533 0.114 1.00 68.94 184 SER A O 1
ATOM 1486 N N . GLU A 1 185 ? 16.814 7.931 -1.906 1.00 71.50 185 GLU A N 1
ATOM 1487 C CA . GLU A 1 185 ? 17.731 8.980 -1.456 1.00 71.50 185 GLU A CA 1
ATOM 1488 C C . GLU A 1 185 ? 16.985 10.269 -1.072 1.00 71.50 185 GLU A C 1
ATOM 1490 O O . GLU A 1 185 ? 17.293 10.878 -0.045 1.00 71.50 185 GLU A O 1
ATOM 1495 N N . ASP A 1 186 ? 15.963 10.656 -1.839 1.00 75.25 186 ASP A N 1
ATOM 1496 C CA . ASP A 1 186 ? 15.134 11.826 -1.527 1.00 75.25 186 ASP A CA 1
ATOM 1497 C C . ASP A 1 186 ? 14.351 11.631 -0.230 1.00 75.25 186 ASP A C 1
ATOM 1499 O O . ASP A 1 186 ? 14.281 12.543 0.596 1.00 75.25 186 ASP A O 1
ATOM 1503 N N . LEU A 1 187 ? 13.811 10.428 -0.013 1.00 81.12 187 LEU A N 1
ATOM 1504 C CA . LEU A 1 187 ? 13.122 10.074 1.226 1.00 81.12 187 LEU A CA 1
ATOM 1505 C C . LEU A 1 187 ? 14.051 10.170 2.436 1.00 81.12 187 LEU A C 1
ATOM 1507 O O . LEU A 1 187 ? 13.643 10.712 3.462 1.00 81.12 187 LEU A O 1
ATOM 1511 N N . LEU A 1 188 ? 15.298 9.704 2.318 1.00 82.62 188 LEU A N 1
ATOM 1512 C CA . LEU A 1 188 ? 16.290 9.812 3.392 1.00 82.62 188 LEU A CA 1
ATOM 1513 C C . LEU A 1 188 ? 16.629 11.273 3.697 1.00 82.62 188 LEU A C 1
ATOM 1515 O O . LEU A 1 188 ? 16.513 11.700 4.845 1.00 82.62 188 LEU A O 1
ATOM 1519 N N . LYS A 1 189 ? 16.952 12.071 2.670 1.00 84.25 189 LYS A N 1
ATOM 1520 C CA . LYS A 1 189 ? 17.235 13.510 2.827 1.00 84.25 189 LYS A CA 1
ATOM 1521 C C . LYS A 1 189 ? 16.071 14.243 3.488 1.00 84.25 189 LYS A C 1
ATOM 1523 O O . LYS A 1 189 ? 16.268 15.107 4.342 1.00 84.25 189 LYS A O 1
ATOM 1528 N N . ARG A 1 190 ? 14.848 13.900 3.091 1.00 87.19 190 ARG A N 1
ATOM 1529 C CA . ARG A 1 190 ? 13.620 14.502 3.603 1.00 87.19 190 ARG A CA 1
ATOM 1530 C C . ARG A 1 190 ? 13.327 14.108 5.040 1.00 87.19 190 ARG A C 1
ATOM 1532 O O . ARG A 1 190 ? 13.029 14.987 5.849 1.00 87.19 190 ARG A O 1
ATOM 1539 N N . ARG A 1 191 ? 13.472 12.824 5.370 1.00 91.25 191 ARG A N 1
ATOM 1540 C CA . ARG A 1 191 ? 13.379 12.321 6.741 1.00 91.25 191 ARG A CA 1
ATOM 1541 C C . ARG A 1 191 ? 14.360 13.051 7.646 1.00 91.25 191 ARG A C 1
ATOM 1543 O O . ARG A 1 191 ? 13.950 13.556 8.683 1.00 91.25 191 ARG A O 1
ATOM 1550 N N . ASP A 1 192 ? 15.625 13.137 7.244 1.00 90.56 192 ASP A N 1
ATOM 1551 C CA . ASP A 1 192 ? 16.690 13.695 8.078 1.00 90.56 192 ASP A CA 1
ATOM 1552 C C . ASP A 1 192 ? 16.503 15.206 8.291 1.00 90.56 192 ASP A C 1
ATOM 1554 O O . ASP A 1 192 ? 16.632 15.700 9.412 1.00 90.56 192 ASP A O 1
ATOM 1558 N N . LYS A 1 193 ? 16.094 15.943 7.249 1.00 90.44 193 LYS A N 1
ATOM 1559 C CA . LYS A 1 193 ? 15.739 17.367 7.361 1.00 90.44 193 LYS A CA 1
ATOM 1560 C C . LYS A 1 193 ? 14.536 17.585 8.279 1.00 90.44 193 LYS A C 1
ATOM 1562 O O . LYS A 1 193 ? 14.553 18.479 9.125 1.00 90.44 193 LYS A O 1
ATOM 1567 N N . LEU A 1 194 ? 13.489 16.772 8.131 1.00 92.88 194 LEU A N 1
ATOM 1568 C CA . LEU A 1 194 ? 12.295 16.872 8.966 1.00 92.88 194 LEU A CA 1
ATOM 1569 C C . LEU A 1 194 ? 12.591 16.497 10.424 1.00 92.88 194 LEU A C 1
ATOM 1571 O O . LEU A 1 194 ? 12.113 17.173 11.331 1.00 92.88 194 LEU A O 1
ATOM 1575 N N . TYR A 1 195 ? 13.417 15.477 10.648 1.00 92.81 195 TYR A N 1
ATOM 1576 C CA . TYR A 1 195 ? 13.892 15.080 11.970 1.00 92.81 195 TYR A CA 1
ATOM 1577 C C . TYR A 1 195 ? 14.589 16.256 12.672 1.00 92.81 195 TYR A C 1
ATOM 1579 O O . TYR A 1 195 ? 14.198 16.634 13.776 1.00 92.81 195 TYR A O 1
ATOM 1587 N N . GLN A 1 196 ? 15.533 16.917 11.992 1.00 91.12 196 GLN A N 1
ATOM 1588 C CA . GLN A 1 196 ? 16.215 18.104 12.521 1.00 91.12 196 GLN A CA 1
ATOM 1589 C C . GLN A 1 196 ? 15.243 19.252 12.822 1.00 91.12 196 GLN A C 1
ATOM 1591 O O . GLN A 1 196 ? 15.344 19.900 13.862 1.00 91.12 196 GLN A O 1
ATOM 1596 N N . LEU A 1 197 ? 14.269 19.506 11.941 1.00 90.25 197 LEU A N 1
ATOM 1597 C CA . LEU A 1 197 ? 13.257 20.540 12.166 1.00 90.25 197 LEU A CA 1
ATOM 1598 C C . LEU A 1 197 ? 12.386 20.248 13.392 1.00 90.25 197 LEU A C 1
ATOM 1600 O O . LEU A 1 197 ? 12.062 21.173 14.139 1.00 90.25 197 LEU A O 1
ATOM 1604 N N . LEU A 1 198 ? 12.015 18.990 13.624 1.00 89.94 198 LEU A N 1
ATOM 1605 C CA . LEU A 1 198 ? 11.244 18.586 14.801 1.00 89.94 198 LEU A CA 1
ATOM 1606 C C . LEU A 1 198 ? 12.054 18.786 16.092 1.00 89.94 198 LEU A C 1
ATOM 1608 O O . LEU A 1 198 ? 11.529 19.365 17.047 1.00 89.94 198 LEU A O 1
ATOM 1612 N N . GLU A 1 199 ? 13.341 18.423 16.095 1.00 88.12 199 GLU A N 1
ATOM 1613 C CA . GLU A 1 199 ? 14.241 18.671 17.230 1.00 88.12 199 GLU A CA 1
ATOM 1614 C C . GLU A 1 199 ? 14.422 20.170 17.511 1.00 88.12 199 GLU A C 1
ATOM 1616 O O . GLU A 1 199 ? 14.291 20.606 18.659 1.00 88.12 199 GLU A O 1
ATOM 1621 N N . LEU A 1 200 ? 14.633 20.987 16.471 1.00 87.50 200 LEU A N 1
ATOM 1622 C CA . LEU A 1 200 ? 14.731 22.449 16.590 1.00 87.50 200 LEU A CA 1
ATOM 1623 C C . LEU A 1 200 ? 13.453 23.067 17.179 1.00 87.50 200 LEU A C 1
ATOM 1625 O O . LEU A 1 200 ? 13.515 24.015 17.964 1.00 87.50 200 LEU A O 1
ATOM 1629 N N . ASN A 1 201 ? 12.293 22.492 16.857 1.00 84.38 201 ASN A N 1
ATOM 1630 C CA . ASN A 1 201 ? 10.994 22.885 17.404 1.00 84.38 201 ASN A CA 1
ATOM 1631 C C . ASN A 1 201 ? 10.682 22.254 18.775 1.00 84.38 201 ASN A C 1
ATOM 1633 O O . ASN A 1 201 ? 9.565 22.416 19.287 1.00 84.38 201 ASN A O 1
ATOM 1637 N N . ARG A 1 202 ? 11.671 21.586 19.392 1.00 85.81 202 ARG A N 1
ATOM 1638 C CA . ARG A 1 202 ? 11.604 20.929 20.708 1.00 85.81 202 ARG A CA 1
ATOM 1639 C C . ARG A 1 202 ? 10.506 19.869 20.792 1.00 85.81 202 ARG A C 1
ATOM 1641 O O . ARG A 1 202 ? 9.864 19.717 21.832 1.00 85.81 202 ARG A O 1
ATOM 1648 N N . LEU A 1 203 ? 10.269 19.160 19.693 1.00 83.62 203 LEU A N 1
ATOM 1649 C CA . LEU A 1 203 ? 9.394 17.997 19.655 1.00 83.62 203 LEU A CA 1
ATOM 1650 C C . LEU A 1 203 ? 10.262 16.737 19.728 1.00 83.62 203 LEU A C 1
ATOM 1652 O O . LEU A 1 203 ? 11.064 16.517 18.823 1.00 83.62 203 LEU A O 1
ATOM 1656 N N . PRO A 1 204 ? 10.121 15.906 20.778 1.00 85.88 204 PRO A N 1
ATOM 1657 C CA . PRO A 1 204 ? 10.805 14.621 20.836 1.00 85.88 204 PRO A CA 1
ATOM 1658 C C . PRO A 1 204 ? 10.426 13.787 19.617 1.00 85.88 204 PRO A C 1
ATOM 1660 O O . PRO A 1 204 ? 9.236 13.618 19.344 1.00 85.88 204 PRO A O 1
ATOM 1663 N N . VAL A 1 205 ? 11.417 13.279 18.896 1.00 93.00 205 VAL A N 1
ATOM 1664 C CA . VAL A 1 205 ? 11.208 12.458 17.706 1.00 93.00 205 VAL A CA 1
ATOM 1665 C C . VAL A 1 205 ? 12.122 11.240 17.756 1.00 93.00 205 VAL A C 1
ATOM 1667 O O . VAL A 1 205 ? 13.276 11.334 18.160 1.00 93.00 205 VAL A O 1
ATOM 1670 N N . THR A 1 206 ? 11.596 10.084 17.369 1.00 91.50 206 THR A N 1
ATOM 1671 C CA . THR A 1 206 ? 12.362 8.850 17.184 1.00 91.50 206 THR A CA 1
ATOM 1672 C C . THR A 1 206 ? 12.031 8.235 15.831 1.00 91.50 206 THR A C 1
ATOM 1674 O O . THR A 1 206 ? 10.934 8.417 15.302 1.00 91.50 206 THR A O 1
ATOM 1677 N N . VAL A 1 207 ? 12.988 7.520 15.244 1.00 92.12 207 VAL A N 1
ATOM 1678 C CA . VAL A 1 207 ? 12.796 6.800 13.978 1.00 92.12 207 VAL A CA 1
ATOM 1679 C C . VAL A 1 207 ? 12.493 5.339 14.301 1.00 92.12 207 VAL A C 1
ATOM 1681 O O . VAL A 1 207 ? 13.239 4.717 15.053 1.00 92.12 207 VAL A O 1
ATOM 1684 N N . GLN A 1 208 ? 11.397 4.802 13.767 1.00 86.69 208 GLN A N 1
ATOM 1685 C CA . GLN A 1 208 ? 11.061 3.378 13.866 1.00 86.69 208 GLN A CA 1
ATOM 1686 C C . GLN A 1 208 ? 11.770 2.563 12.768 1.00 86.69 208 GLN A C 1
ATOM 1688 O O . GLN A 1 208 ? 12.187 3.121 11.751 1.00 86.69 208 GLN A O 1
ATOM 1693 N N . ASP A 1 209 ? 11.854 1.237 12.926 1.00 74.62 209 ASP A N 1
ATOM 1694 C CA . ASP A 1 209 ? 12.549 0.333 11.986 1.00 74.62 209 ASP A CA 1
ATOM 1695 C C . ASP A 1 209 ? 11.994 0.386 10.549 1.00 74.62 209 ASP A C 1
ATOM 1697 O O . ASP A 1 209 ? 12.710 0.145 9.581 1.00 74.62 209 ASP A O 1
ATOM 1701 N N . ASN A 1 210 ? 10.720 0.748 10.395 1.00 77.88 210 ASN A N 1
ATOM 1702 C CA . ASN A 1 210 ? 10.036 0.923 9.110 1.00 77.88 210 ASN A CA 1
ATOM 1703 C C . ASN A 1 210 ? 10.192 2.337 8.508 1.00 77.88 210 ASN A C 1
ATOM 1705 O O . ASN A 1 210 ? 9.546 2.657 7.512 1.00 77.88 210 ASN A O 1
ATOM 1709 N N . GLY A 1 211 ? 11.017 3.201 9.110 1.00 81.25 211 GLY A N 1
ATOM 1710 C CA . GLY A 1 211 ? 11.267 4.565 8.643 1.00 81.25 211 GLY A CA 1
ATOM 1711 C C . GLY A 1 211 ? 10.213 5.599 9.053 1.00 81.25 211 GLY A C 1
ATOM 1712 O O . GLY A 1 211 ? 10.337 6.760 8.656 1.00 81.25 211 GLY A O 1
ATOM 1713 N N . ILE A 1 212 ? 9.205 5.227 9.849 1.00 90.12 212 ILE A N 1
ATOM 1714 C CA . ILE A 1 212 ? 8.207 6.162 10.389 1.00 90.12 212 ILE A CA 1
ATOM 1715 C C . ILE A 1 212 ? 8.850 7.053 11.457 1.00 90.12 212 ILE A C 1
ATOM 1717 O O . ILE A 1 212 ? 9.561 6.570 12.343 1.00 90.12 212 ILE A O 1
ATOM 1721 N N . LEU A 1 213 ? 8.561 8.356 11.405 1.00 92.69 213 LEU A N 1
ATOM 1722 C CA . LEU A 1 213 ? 8.923 9.287 12.473 1.00 92.69 213 LEU A CA 1
ATOM 1723 C C . LEU A 1 213 ? 7.842 9.272 13.555 1.00 92.69 213 LEU A C 1
ATOM 1725 O O . LEU A 1 213 ? 6.696 9.646 13.311 1.00 92.69 213 LEU A O 1
ATOM 1729 N N . SER A 1 214 ? 8.223 8.852 14.755 1.00 92.12 214 SER A N 1
ATOM 1730 C CA . SER A 1 214 ? 7.393 8.855 15.955 1.00 92.12 214 SER A CA 1
ATOM 1731 C C . SER A 1 214 ? 7.640 10.135 16.742 1.00 92.12 214 SER A C 1
ATOM 1733 O O . SER A 1 214 ? 8.743 10.366 17.228 1.00 92.12 214 SER A O 1
ATOM 1735 N N . VAL A 1 215 ? 6.625 10.984 16.858 1.00 90.12 215 VAL A N 1
ATOM 1736 C CA . VAL A 1 215 ? 6.719 12.334 17.419 1.00 90.12 215 VAL A CA 1
ATOM 1737 C C . VAL A 1 215 ? 5.939 12.408 18.731 1.00 90.12 215 VAL A C 1
ATOM 1739 O O . VAL A 1 215 ? 4.821 11.903 18.842 1.00 90.12 215 VAL A O 1
ATOM 1742 N N . VAL A 1 216 ? 6.544 13.029 19.746 1.00 86.88 216 VAL A N 1
ATOM 1743 C CA . VAL A 1 216 ? 6.051 13.081 21.132 1.00 86.88 216 VAL A CA 1
ATOM 1744 C C . VAL A 1 216 ? 5.719 11.672 21.645 1.00 86.88 216 VAL A C 1
ATOM 1746 O O . VAL A 1 216 ? 4.581 11.372 21.992 1.00 86.88 216 VAL A O 1
ATOM 1749 N N . ASN A 1 217 ? 6.720 10.785 21.661 1.00 83.69 217 ASN A N 1
ATOM 1750 C CA . ASN A 1 217 ? 6.610 9.411 22.177 1.00 83.69 217 ASN A CA 1
ATOM 1751 C C . ASN A 1 217 ? 5.459 8.592 21.553 1.00 83.69 217 ASN A C 1
ATOM 1753 O O . ASN A 1 217 ? 4.780 7.842 22.250 1.00 83.69 217 ASN A O 1
ATOM 1757 N N . GLY A 1 218 ? 5.227 8.745 20.247 1.00 81.94 218 GLY A N 1
ATOM 1758 C CA . GLY A 1 218 ? 4.209 7.988 19.509 1.00 81.94 218 GLY A CA 1
ATOM 1759 C C . GLY A 1 218 ? 2.812 8.603 19.510 1.00 81.94 218 GLY A C 1
ATOM 1760 O O . GLY A 1 218 ? 1.892 7.997 18.971 1.00 81.94 218 GLY A O 1
ATOM 1761 N N . ILE A 1 219 ? 2.633 9.807 20.066 1.00 81.38 219 ILE A N 1
ATOM 1762 C CA . ILE A 1 219 ? 1.349 10.520 19.985 1.00 81.38 219 ILE A CA 1
ATOM 1763 C C . ILE A 1 219 ? 1.044 10.933 18.543 1.00 81.38 219 ILE A C 1
ATOM 1765 O O . ILE A 1 219 ? -0.119 10.910 18.139 1.00 81.38 219 ILE A O 1
ATOM 1769 N N . ALA A 1 220 ? 2.062 11.309 17.769 1.00 89.50 220 ALA A N 1
ATOM 1770 C CA . ALA A 1 220 ? 1.934 11.570 16.343 1.00 89.50 220 ALA A CA 1
ATOM 1771 C C . ALA A 1 220 ? 2.920 10.717 15.543 1.00 89.50 220 ALA A C 1
ATOM 1773 O O . ALA A 1 220 ? 4.041 10.469 15.981 1.00 89.50 220 ALA A O 1
ATOM 1774 N N . LEU A 1 221 ? 2.495 10.283 14.363 1.00 92.12 221 LEU A N 1
ATOM 1775 C CA . LEU A 1 221 ? 3.278 9.489 13.426 1.00 92.12 221 LEU A CA 1
ATOM 1776 C C . LEU A 1 221 ? 3.347 10.225 12.093 1.00 92.12 221 LEU A C 1
ATOM 1778 O O . LEU A 1 221 ? 2.358 10.820 11.662 1.00 92.12 221 LEU A O 1
ATOM 1782 N N . ILE A 1 222 ? 4.508 10.181 11.449 1.00 92.19 222 ILE A N 1
ATOM 1783 C CA . ILE A 1 222 ? 4.703 10.705 10.099 1.00 92.19 222 ILE A CA 1
ATOM 1784 C C . ILE A 1 222 ? 5.305 9.591 9.255 1.00 92.19 222 ILE A C 1
ATOM 1786 O O . ILE A 1 222 ? 6.458 9.192 9.452 1.00 92.19 222 ILE A O 1
ATOM 1790 N N . GLU A 1 223 ? 4.509 9.083 8.326 1.00 88.88 223 GLU A N 1
ATOM 1791 C CA . GLU A 1 223 ? 4.918 8.006 7.429 1.00 88.88 223 GLU A CA 1
ATOM 1792 C C . GLU A 1 223 ? 5.631 8.582 6.197 1.00 88.88 223 GLU A C 1
ATOM 1794 O O . GLU A 1 223 ? 5.334 9.717 5.796 1.00 88.88 223 GLU A O 1
ATOM 1799 N N . PRO A 1 224 ? 6.559 7.842 5.561 1.00 84.00 224 PRO A N 1
ATOM 1800 C CA . PRO A 1 224 ? 7.007 8.172 4.214 1.00 84.00 224 PRO A CA 1
ATOM 1801 C C . PRO A 1 224 ? 5.786 8.344 3.288 1.00 84.00 224 PRO A C 1
ATOM 1803 O O . PRO A 1 224 ? 4.839 7.567 3.397 1.00 84.00 224 PRO A O 1
ATOM 1806 N N . PRO A 1 225 ? 5.775 9.324 2.371 1.00 84.81 225 PRO A N 1
ATOM 1807 C CA . PRO A 1 225 ? 6.881 10.208 1.996 1.00 84.81 225 PRO A CA 1
ATOM 1808 C C . PRO A 1 225 ? 7.081 11.495 2.830 1.00 84.81 225 PRO A C 1
ATOM 1810 O O . PRO A 1 225 ? 7.683 12.466 2.362 1.00 84.81 225 PRO A O 1
ATOM 1813 N N . TYR A 1 226 ? 6.616 11.527 4.078 1.00 87.25 226 TYR A N 1
ATOM 1814 C CA . TYR A 1 226 ? 6.767 12.666 4.989 1.00 87.25 226 TYR A CA 1
ATOM 1815 C C . TYR A 1 226 ? 6.106 13.938 4.440 1.00 87.25 226 TYR A C 1
ATOM 1817 O O . TYR A 1 226 ? 6.738 14.989 4.262 1.00 87.25 226 TYR A O 1
ATOM 1825 N N . THR A 1 227 ? 4.824 13.813 4.108 1.00 85.69 227 THR A N 1
ATOM 1826 C CA . THR A 1 227 ? 3.965 14.916 3.681 1.00 85.69 227 THR A CA 1
ATOM 1827 C C . THR A 1 227 ? 2.928 15.209 4.758 1.00 85.69 227 THR A C 1
ATOM 1829 O O . THR A 1 227 ? 2.766 14.476 5.734 1.00 85.69 227 THR A O 1
ATOM 1832 N N . VAL A 1 228 ? 2.224 16.322 4.600 1.00 86.44 228 VAL A N 1
ATOM 1833 C CA . VAL A 1 228 ? 1.130 16.708 5.498 1.00 86.44 228 VAL A CA 1
ATOM 1834 C C . VAL A 1 228 ? 0.070 15.604 5.569 1.00 86.44 228 VAL A C 1
ATOM 1836 O O . VAL A 1 228 ? -0.373 15.239 6.656 1.00 86.44 228 VAL A O 1
ATOM 1839 N N . ASP A 1 229 ? -0.234 14.984 4.428 1.00 84.12 229 ASP A N 1
ATOM 1840 C CA . ASP A 1 229 ? -1.225 13.911 4.310 1.00 84.12 229 ASP A CA 1
ATOM 1841 C C . ASP A 1 229 ? -0.796 12.588 4.953 1.00 84.12 229 ASP A C 1
ATOM 1843 O O . ASP A 1 229 ? -1.637 11.710 5.163 1.00 84.12 229 ASP A O 1
ATOM 1847 N N . THR A 1 230 ? 0.488 12.418 5.284 1.00 87.62 230 THR A N 1
ATOM 1848 C CA . THR A 1 230 ? 1.015 11.220 5.964 1.00 87.62 230 THR A CA 1
ATOM 1849 C C . THR A 1 230 ? 1.155 11.398 7.474 1.00 87.62 230 THR A C 1
ATOM 1851 O O . THR A 1 230 ? 1.615 10.489 8.167 1.00 87.62 230 THR A O 1
ATOM 1854 N N . CYS A 1 231 ? 0.733 12.545 8.012 1.00 89.19 231 CYS A N 1
ATOM 1855 C CA . CYS A 1 231 ? 0.689 12.787 9.449 1.00 89.19 231 CYS A CA 1
ATOM 1856 C C . CYS A 1 231 ? -0.547 12.118 10.077 1.00 89.19 231 CYS A C 1
ATOM 1858 O O . CYS A 1 231 ? -1.670 12.248 9.583 1.00 89.19 231 CYS A O 1
ATOM 1860 N N . ARG A 1 232 ? -0.367 11.408 11.193 1.00 88.94 232 ARG A N 1
ATOM 1861 C CA . ARG A 1 232 ? -1.437 10.721 11.936 1.00 88.94 232 ARG A CA 1
ATOM 1862 C C . ARG A 1 232 ? -1.310 11.008 13.425 1.00 88.94 232 ARG A C 1
ATOM 1864 O O . ARG A 1 232 ? -0.222 10.918 13.980 1.00 88.94 232 ARG A O 1
ATOM 1871 N N . SER A 1 233 ? -2.414 11.333 14.092 1.00 88.94 233 SER A N 1
ATOM 1872 C CA . SER A 1 233 ? -2.480 11.434 15.555 1.00 88.94 233 SER A CA 1
ATOM 1873 C C . SER A 1 233 ? -3.933 11.425 16.025 1.00 88.94 233 SER A 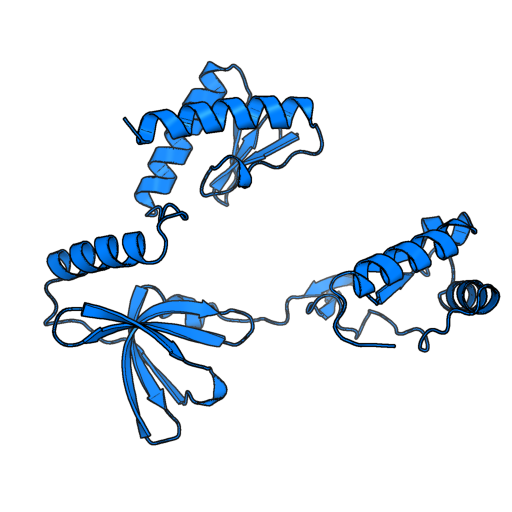C 1
ATOM 1875 O O . SER A 1 233 ? -4.798 11.991 15.361 1.00 88.94 233 SER A O 1
ATOM 1877 N N . ALA A 1 234 ? -4.191 10.845 17.199 1.00 79.19 234 ALA A N 1
ATOM 1878 C CA . ALA A 1 234 ? -5.468 11.003 17.899 1.00 79.19 234 ALA A CA 1
ATOM 1879 C C . ALA A 1 234 ? -5.592 12.371 18.606 1.00 79.19 234 ALA A C 1
ATOM 1881 O O . ALA A 1 234 ? -6.681 12.761 19.021 1.00 79.19 234 ALA A O 1
ATOM 1882 N N . ASN A 1 235 ? -4.485 13.111 18.754 1.00 83.88 235 ASN A N 1
ATOM 1883 C CA . ASN A 1 235 ? -4.456 14.434 19.366 1.00 83.88 235 ASN A CA 1
ATOM 1884 C C . ASN A 1 235 ? -4.373 15.513 18.279 1.00 83.88 235 ASN A C 1
ATOM 1886 O O . ASN A 1 235 ? -3.311 15.762 17.707 1.00 83.88 235 ASN A O 1
ATOM 1890 N N . THR A 1 236 ? -5.493 16.187 18.023 1.00 84.62 236 THR A N 1
ATOM 1891 C CA . THR A 1 236 ? -5.618 17.180 16.945 1.00 84.62 236 THR A CA 1
ATOM 1892 C C . THR A 1 236 ? -4.727 18.409 17.137 1.00 84.62 236 THR A C 1
ATOM 1894 O O . THR A 1 236 ? -4.293 18.996 16.152 1.00 84.62 236 THR A O 1
ATOM 1897 N N . ILE A 1 237 ? -4.384 18.769 18.380 1.00 82.06 237 ILE A N 1
ATOM 1898 C CA . ILE A 1 237 ? -3.476 19.890 18.679 1.00 82.06 237 ILE A CA 1
ATOM 1899 C C . ILE A 1 237 ? -2.041 19.526 18.285 1.00 82.06 237 ILE A C 1
ATOM 1901 O O . ILE A 1 237 ? -1.325 20.331 17.687 1.00 82.06 237 ILE A O 1
ATOM 1905 N N . VAL A 1 238 ? -1.612 18.306 18.620 1.00 83.12 238 VAL A N 1
ATOM 1906 C CA . VAL A 1 238 ? -0.286 17.803 18.235 1.00 83.12 238 VAL A CA 1
ATOM 1907 C C . VAL A 1 238 ? -0.220 17.608 16.723 1.00 83.12 238 VAL A C 1
ATOM 1909 O O . VAL A 1 238 ? 0.768 18.017 16.118 1.00 83.12 238 VAL A O 1
ATOM 1912 N N . LEU A 1 239 ? -1.276 17.061 16.111 1.00 85.56 239 LEU A N 1
ATOM 1913 C CA . LEU A 1 239 ? -1.375 16.876 14.663 1.00 85.56 239 LEU A CA 1
ATOM 1914 C C . LEU A 1 239 ? -1.196 18.195 13.907 1.00 85.56 239 LEU A C 1
ATOM 1916 O O . LEU A 1 239 ? -0.318 18.293 13.060 1.00 85.56 239 LEU A O 1
ATOM 1920 N N . ASP A 1 240 ? -1.963 19.222 14.271 1.00 86.50 240 ASP A N 1
ATOM 1921 C CA . ASP A 1 240 ? -1.911 20.540 13.635 1.00 86.50 240 ASP A CA 1
ATOM 1922 C C . ASP A 1 240 ? -0.533 21.211 13.791 1.00 86.50 240 ASP A C 1
ATOM 1924 O O . ASP A 1 240 ? -0.012 21.850 12.873 1.00 86.50 240 ASP A O 1
ATOM 1928 N N . ARG A 1 241 ? 0.122 21.027 14.943 1.00 88.31 241 ARG A N 1
ATOM 1929 C CA . ARG A 1 241 ? 1.490 21.520 15.153 1.00 88.31 241 ARG A CA 1
ATOM 1930 C C . ARG A 1 241 ? 2.508 20.782 14.283 1.00 88.31 241 ARG A C 1
ATOM 1932 O O . ARG A 1 241 ? 3.392 21.422 13.719 1.00 88.31 241 ARG A O 1
ATOM 1939 N N . VAL A 1 242 ? 2.401 19.458 14.189 1.00 90.50 242 VAL A N 1
ATOM 1940 C CA . VAL A 1 242 ? 3.292 18.631 13.366 1.00 90.50 242 VAL A CA 1
ATOM 1941 C C . VAL A 1 242 ? 3.095 18.942 11.881 1.00 90.50 242 VAL A C 1
ATOM 1943 O O . VAL A 1 242 ? 4.081 19.199 11.194 1.00 90.50 242 VAL A O 1
ATOM 1946 N N . MET A 1 243 ? 1.850 19.022 11.404 1.00 91.00 243 MET A N 1
ATOM 1947 C CA . MET A 1 243 ? 1.521 19.362 10.015 1.00 91.00 243 MET A CA 1
ATOM 1948 C C . MET A 1 243 ? 2.125 20.709 9.604 1.00 91.00 243 MET A C 1
ATOM 1950 O O . MET A 1 243 ? 2.787 20.778 8.575 1.00 91.00 243 MET A O 1
ATOM 1954 N N . ARG A 1 244 ? 2.034 21.751 10.444 1.00 91.12 244 ARG A N 1
ATOM 1955 C CA . ARG A 1 244 ? 2.657 23.062 10.162 1.00 91.12 244 ARG A CA 1
ATOM 1956 C C . ARG A 1 244 ? 4.181 23.006 10.014 1.00 91.12 244 ARG A C 1
ATOM 1958 O O . ARG A 1 244 ? 4.758 23.717 9.187 1.00 91.12 244 ARG A O 1
ATOM 1965 N N . ILE A 1 245 ? 4.854 22.160 10.795 1.00 89.31 245 ILE A N 1
ATOM 1966 C CA . ILE A 1 245 ? 6.306 21.950 10.667 1.00 89.31 245 ILE A CA 1
ATOM 1967 C C . ILE A 1 245 ? 6.621 21.221 9.355 1.00 89.31 245 ILE A C 1
ATOM 1969 O O . ILE A 1 245 ? 7.557 21.603 8.650 1.00 89.31 245 ILE A O 1
ATOM 1973 N N . VAL A 1 246 ? 5.817 20.218 8.992 1.00 89.44 246 VAL A N 1
ATOM 1974 C CA . VAL A 1 246 ? 5.959 19.477 7.730 1.00 89.44 246 VAL A CA 1
ATOM 1975 C C . VAL A 1 246 ? 5.716 20.380 6.515 1.00 89.44 246 VAL A C 1
ATOM 1977 O O . VAL A 1 246 ? 6.513 20.349 5.579 1.00 89.44 246 VAL A O 1
ATOM 1980 N N . GLU A 1 247 ? 4.703 21.249 6.549 1.00 87.25 247 GLU A N 1
ATOM 1981 C CA . GLU A 1 247 ? 4.443 22.261 5.511 1.00 87.25 247 GLU A CA 1
ATOM 1982 C C . GLU A 1 247 ? 5.621 23.224 5.336 1.00 87.25 247 GLU A C 1
ATOM 1984 O O . GLU A 1 247 ? 6.004 23.569 4.218 1.00 87.25 247 GLU A O 1
ATOM 1989 N N . THR A 1 248 ? 6.228 23.655 6.445 1.00 84.44 248 THR A N 1
ATOM 1990 C CA . THR A 1 248 ? 7.405 24.537 6.413 1.00 84.44 248 THR A CA 1
ATOM 1991 C C . THR A 1 248 ? 8.600 23.822 5.780 1.00 84.44 248 THR A C 1
ATOM 1993 O O . THR A 1 248 ? 9.333 24.405 4.982 1.00 84.44 248 THR A O 1
ATOM 1996 N N . CYS A 1 249 ? 8.763 22.531 6.081 1.00 77.69 249 CYS A N 1
ATOM 1997 C CA . CYS A 1 249 ? 9.765 21.688 5.440 1.00 77.69 249 CYS A CA 1
ATOM 1998 C C . CYS A 1 249 ? 9.503 21.565 3.929 1.00 77.69 249 CYS A C 1
ATOM 2000 O O . CYS A 1 249 ? 10.442 21.695 3.151 1.00 77.69 249 CYS A O 1
ATOM 2002 N N . GLN A 1 250 ? 8.245 21.390 3.503 1.00 69.94 250 GLN A N 1
ATOM 2003 C CA . GLN A 1 250 ? 7.849 21.286 2.091 1.00 69.94 250 GLN A CA 1
ATOM 2004 C C . GLN A 1 250 ? 8.179 22.532 1.273 1.00 69.94 250 GLN A C 1
ATOM 2006 O O . GLN A 1 250 ? 8.833 22.405 0.246 1.00 69.94 250 GLN A O 1
ATOM 2011 N N . LYS A 1 251 ? 7.815 23.722 1.758 1.00 61.66 251 LYS A N 1
ATOM 2012 C CA . LYS A 1 251 ? 8.038 24.982 1.027 1.00 61.66 251 LYS A CA 1
ATOM 2013 C C . LYS A 1 251 ? 9.514 25.260 0.736 1.00 61.66 251 LYS A C 1
ATOM 2015 O O . LYS A 1 251 ? 9.835 25.854 -0.278 1.00 61.66 251 LYS A O 1
ATOM 2020 N N . SER A 1 252 ? 10.415 24.758 1.580 1.00 57.09 252 SER A N 1
ATOM 2021 C CA . SER A 1 252 ? 11.865 24.869 1.368 1.00 57.09 252 SER A CA 1
ATOM 2022 C C . SER A 1 252 ? 12.451 23.914 0.309 1.00 57.09 252 SER A C 1
ATOM 2024 O O . SER A 1 252 ? 13.672 23.807 0.217 1.00 57.09 252 SER A O 1
ATOM 2026 N N . TYR A 1 253 ? 11.618 23.155 -0.411 1.00 52.34 253 TYR A N 1
ATOM 2027 C CA . TYR A 1 253 ? 12.015 22.357 -1.582 1.00 52.34 253 TYR A CA 1
ATOM 2028 C C . TYR A 1 253 ? 11.564 22.976 -2.914 1.00 52.34 253 TYR A C 1
ATOM 2030 O O . TYR A 1 253 ? 12.062 22.554 -3.954 1.00 52.34 253 TYR A O 1
ATOM 2038 N N . ASP A 1 254 ? 10.635 23.938 -2.879 1.00 42.62 254 ASP A N 1
ATOM 2039 C CA . ASP A 1 254 ? 10.059 24.592 -4.064 1.00 42.62 254 ASP A CA 1
ATOM 2040 C C . ASP A 1 254 ? 10.700 25.970 -4.363 1.00 42.62 254 ASP A C 1
ATOM 2042 O O . ASP A 1 254 ? 10.279 26.656 -5.296 1.00 42.62 254 ASP A O 1
ATOM 2046 N N . GLU A 1 255 ? 11.727 26.355 -3.592 1.00 35.44 255 GLU A N 1
ATOM 2047 C CA . GLU A 1 255 ? 12.639 27.495 -3.818 1.00 35.44 255 GLU A CA 1
ATOM 2048 C C . GLU A 1 255 ? 14.037 26.999 -4.213 1.00 35.44 255 GLU A C 1
ATOM 2050 O O . GLU A 1 255 ? 14.634 27.602 -5.136 1.00 35.44 255 GLU A O 1
#

Secondary structure (DSSP, 8-state):
--TT-TTHHHHHHHHHHHHHHTSHHHHHHEEEETTEEEE-TTTS-HHHHHHHHHTTT---PPP--GGG-EETTEEEEE-TTS-EEEE-S----HHHHTTTTSEEEEEETTS-EEEEEEEEE-TTT--EEEEEEETTEEEEEEE-GGGEEEEEE---SSS-HHHHHHHHHHHHHHH-SSS----HHHHHHHHHHHHHHHHHTT--EEE-TTS-EEETTTTEEE-TT--GGGEEES-HHHHHHHHHHHHHHHHTT--

Radius of gyration: 24.83 Å; chains: 1; bounding box: 61×50×56 Å

pLDDT: mean 79.85, std 12.06, range [35.44, 93.06]

Sequence (255 aa):
MCFGINIAPTIMITTLWLVLNLNPTVKKVCDIYIDDIFVDESVETAENVVKHLDMFGLQSKSPQDLEQGRVLGLRIERNKNGELIWKCNNVILMAQLEFIDKFVCLQFKNGKKLCGECFTIDPVTNSVVLITKKISNLMVEVVLSHDLIDIQVMDIEHINRAEYLQFKEVFLRKLFPEQHLFTSEDLLKRRDKLYQLLELNRLPVTVQDNGILSVVNGIALIEPPYTVDTCRSANTIVLDRVMRIVETCQKSYDE

Foldseek 3Di:
DDPDDPCVLVVVVVVLQVQQVVDVQSNVAWDDDRQDIGGDVVRPDVVVVQVSCVVVPHHDDPDDDLCQDADPCWHWHQDPVRDTDTHNPLPPDPPVVVQAQFWKWWAFPVRDIDIARFNDADSPQRWTWGWDDDPHATDTDTHGPVGTDDIGGDDCPDDPVVVVVVRVVVRVCVVCVPDPPADPVNQVVLLVLLCVLCVVVVWDWDADPQRWIQTNNNQWIADPVQALVRIDHPDVVVNVVSNVSSVVSVVVVVD